Protein AF-A0A6A6GE10-F1 (afdb_monomer_lite)

Organism: NCBI:txid302913

Radius of gyration: 21.71 Å; chains: 1; bounding box: 49×54×58 Å

Foldseek 3Di:
DPDPPDPQLPDFFPFQFAQAAPAPRDNCFPDADPQQRFHTHNDVVSVVVCCVVCVPLSVQLNVLVVQLVVLVVCQQPDDCVQHPPPCVNPQFLPLVVRPSSVSNLVSLVSNLVSLVSDPGPSSLVSNLVSLVSSCRRHVPPPVVSLLQNLLSCLSNLVLQLSQLSLCCCLPVVPPPPDDSPDPPPDGSPGGRPDLLDDPVSQQDLPHDLSSLVSNLLSLLLLLNLLCLVQPLPVVVVVDPPVVSVVSSVSQNRHPVQVVDPCSNVCSVVSNVSSVVNNVSSVVSSCSQAVCLLVCLLVPDPVPDDQDPDDDGRDPNSSNNSCVSRVVSSSSRRSSNVVSVVVVVVVD

Secondary structure (DSSP, 8-state):
---TTSGGG-PPPPPP----BTTT--S---EE-TTTSS-EESSHHHHHHHHHHHHHHHHHHHHHHHHHHHHHHHHHTS-TTTS-TTHHHHSTBBTTTSSTHHHHHHHHHHHHHHHTTS-SHHHHHHHHHHHHHHHHHBTT-TT-GGGGHHHHHHHTT-HHHHHHHHHHHHHTTT-TT--TT-SSS--S---S--TTS--GGG--TT--HHHHHHHHHHHHHHHHHHHHHH--HHHHTTS-HHHHHHHHHHH---HHHHT-TTHHHHHHHHHHHHHHHHHHHHHHHHHH-TTHHHHHHT--GGG----S---TTSHHHHHHHHHHHHHHHHTSTTHHHHHHHHHHTT-

pLDDT: mean 88.97, std 13.09, range [35.66, 98.75]

Sequence (347 aa):
MPGIRDYKFFQFPEAPFKPECGICNSGDNALKCARCKVQYYCSQDHQKQHFAAHKKACAKVGKSITKVNVEERKLRASPPDVVPPDLFEEDVGHFWGIHETRTYMRSRFEHFDALREIKTYESLKAQLDVTLDMLRLSRGDNMGIRDHVPGLMLQLHQDQEAYDFIKWWRTTAEKRNYDWGDLEAPYLDIHGADVFEPVDFMDTRFGSLPFTTAMVLLKIKLQLDIHAMTNPEPLRRLLPSEVADQIVQSNVRSSIITTRPNLQSEAAQLIGTLDRHLDVLFSAAKTQNDQIWTLLVDWDPAKHKLPMAYMMGSMEEAKLVLFASFDAWKTVPGAIEVVRAWLRSGK

InterPro domains:
  IPR002893 Zinc finger, MYND-type [PF01753] (21-58)
  IPR002893 Zinc finger, MYND-type [PS01360] (21-58)
  IPR002893 Zinc finger, MYND-type [PS50865] (21-58)

Structure (mmCIF, N/CA/C/O backbone):
data_AF-A0A6A6GE10-F1
#
_entry.id   AF-A0A6A6GE10-F1
#
loop_
_atom_site.group_PDB
_atom_site.id
_atom_site.type_symbol
_atom_site.label_atom_id
_atom_site.label_alt_id
_atom_site.label_comp_id
_atom_site.label_asym_id
_atom_site.label_entity_id
_atom_site.label_seq_id
_atom_site.pdbx_PDB_ins_code
_atom_site.Cartn_x
_atom_site.Cartn_y
_atom_site.Cartn_z
_atom_site.occupancy
_atom_site.B_iso_or_equiv
_atom_site.auth_seq_id
_atom_site.auth_comp_id
_atom_site.auth_asym_id
_atom_site.auth_atom_id
_atom_site.pdbx_PDB_model_num
ATOM 1 N N . MET A 1 1 ? -11.257 0.388 24.366 1.00 38.94 1 MET A N 1
ATOM 2 C CA . MET A 1 1 ? -10.177 1.358 24.722 1.00 38.94 1 MET A CA 1
ATOM 3 C C . MET A 1 1 ? -10.748 2.597 25.421 1.00 38.94 1 MET A C 1
ATOM 5 O O . MET A 1 1 ? -11.915 2.893 25.174 1.00 38.94 1 MET A O 1
ATOM 9 N N . PRO A 1 2 ? -10.018 3.343 26.284 1.00 35.78 2 PRO A N 1
ATOM 10 C CA . PRO A 1 2 ? -10.556 4.588 26.827 1.00 35.78 2 PRO A CA 1
ATOM 11 C C . PRO A 1 2 ? -10.680 5.642 25.712 1.00 35.78 2 PRO A C 1
ATOM 13 O O . PRO A 1 2 ? -9.691 6.209 25.263 1.00 35.78 2 PRO A O 1
ATOM 16 N N . GLY A 1 3 ? -11.920 5.900 25.288 1.00 43.72 3 GLY A N 1
ATOM 17 C CA . GLY A 1 3 ? -12.349 7.207 24.790 1.00 43.72 3 GLY A CA 1
ATOM 18 C C . GLY A 1 3 ? -12.051 7.577 23.335 1.00 43.72 3 GLY A C 1
ATOM 19 O O . GLY A 1 3 ? -11.648 8.709 23.103 1.00 43.72 3 GLY A O 1
ATOM 20 N N . ILE A 1 4 ? -12.397 6.745 22.343 1.00 47.88 4 ILE A N 1
ATOM 21 C CA . ILE A 1 4 ? -12.646 7.217 20.952 1.00 47.88 4 ILE A CA 1
ATOM 22 C C . ILE A 1 4 ? -14.007 7.950 20.894 1.00 47.88 4 ILE A C 1
ATOM 24 O O . ILE A 1 4 ? -14.891 7.661 20.098 1.00 47.88 4 ILE A O 1
ATOM 28 N N . ARG A 1 5 ? -14.251 8.841 21.857 1.00 43.47 5 ARG A N 1
ATOM 29 C CA . ARG A 1 5 ? -15.476 9.651 21.974 1.00 43.47 5 ARG A CA 1
ATOM 30 C C . ARG A 1 5 ? -15.171 11.147 21.929 1.00 43.47 5 ARG A C 1
ATOM 32 O O . ARG A 1 5 ? -16.090 11.954 22.022 1.00 43.47 5 ARG A O 1
ATOM 39 N N . ASP A 1 6 ? -13.893 11.501 21.815 1.00 43.97 6 ASP A N 1
ATOM 40 C CA . ASP A 1 6 ? -13.421 12.878 21.872 1.00 43.97 6 ASP A CA 1
ATOM 41 C C . ASP A 1 6 ? -13.380 13.516 20.474 1.00 43.97 6 ASP A C 1
ATOM 43 O O . ASP A 1 6 ? -12.976 12.912 19.486 1.00 43.97 6 ASP A O 1
ATOM 47 N N . TYR A 1 7 ? -13.768 14.781 20.371 1.00 38.41 7 TYR A N 1
ATOM 48 C CA . TYR A 1 7 ? -13.860 15.509 19.096 1.00 38.41 7 TYR A CA 1
ATOM 49 C C . TYR A 1 7 ? -12.508 15.645 18.358 1.00 38.41 7 TYR A C 1
ATOM 51 O O . TYR A 1 7 ? -12.472 15.908 17.160 1.00 38.41 7 TYR A O 1
ATOM 59 N N . LYS A 1 8 ? -11.385 15.431 19.058 1.00 41.88 8 LYS A N 1
ATOM 60 C CA . LYS A 1 8 ? -10.015 15.510 18.518 1.00 41.88 8 LYS A CA 1
ATOM 61 C C . LYS A 1 8 ? -9.680 14.408 17.502 1.00 41.88 8 LYS A C 1
ATOM 63 O O . LYS A 1 8 ? -8.699 14.550 16.781 1.00 41.88 8 LYS A O 1
ATOM 68 N N . PHE A 1 9 ? -10.485 13.345 17.433 1.00 44.59 9 PHE A N 1
ATOM 69 C CA . PHE A 1 9 ? -10.341 12.271 16.441 1.00 44.59 9 PHE A CA 1
ATOM 70 C C . PHE A 1 9 ? -10.983 12.617 15.084 1.00 44.59 9 PHE A C 1
ATOM 72 O O . PHE A 1 9 ? -10.672 11.976 14.086 1.00 44.59 9 PHE A O 1
ATOM 79 N N . PHE A 1 10 ? -11.825 13.656 15.021 1.00 42.38 10 PHE A N 1
ATOM 80 C CA . PHE A 1 10 ? -12.480 14.122 13.796 1.00 42.38 10 PHE A CA 1
ATOM 81 C C . PHE A 1 10 ? -11.649 15.233 13.139 1.00 42.38 10 PHE A C 1
ATOM 83 O O . PHE A 1 10 ? -12.033 16.400 13.119 1.00 42.38 10 PHE A O 1
ATOM 90 N N . GLN A 1 11 ? -10.463 14.884 12.638 1.00 44.22 11 GLN A N 1
ATOM 91 C CA . GLN A 1 11 ? -9.721 15.770 11.738 1.00 44.22 11 GLN A CA 1
ATOM 92 C C . GLN A 1 11 ? -10.337 15.711 10.333 1.00 44.22 11 GLN A C 1
ATOM 94 O O . GLN A 1 11 ? -10.802 14.657 9.898 1.00 44.22 11 GLN A O 1
ATOM 99 N N . PHE A 1 12 ? -10.351 16.844 9.625 1.00 35.66 12 PHE A N 1
ATOM 100 C CA . PHE A 1 12 ? -10.843 16.896 8.249 1.00 35.66 12 PHE A CA 1
ATOM 101 C C . PHE A 1 12 ? -9.979 15.998 7.350 1.00 35.66 12 PHE A C 1
ATOM 103 O O . PHE A 1 12 ? -8.751 16.096 7.399 1.00 35.66 12 PHE A O 1
ATOM 110 N N . PRO A 1 13 ? -10.586 15.114 6.546 1.00 42.97 13 PRO A N 1
ATOM 111 C CA . PRO A 1 13 ? -9.852 14.226 5.665 1.00 42.97 13 PRO A CA 1
ATOM 112 C C . PRO A 1 13 ? -9.110 14.994 4.572 1.00 42.97 13 PRO A C 1
ATOM 114 O O . PRO A 1 13 ? -9.679 15.871 3.925 1.00 42.97 13 PRO A O 1
ATOM 117 N N . GLU A 1 14 ? -7.883 14.568 4.266 1.00 48.00 14 GLU A N 1
ATOM 118 C CA . GLU A 1 14 ? -7.419 14.630 2.879 1.00 48.00 14 GLU A CA 1
ATOM 119 C C . GLU A 1 14 ? -8.384 13.747 2.071 1.00 48.00 14 GLU A C 1
ATOM 121 O O . GLU A 1 14 ? -8.530 12.559 2.383 1.00 48.00 14 GLU A O 1
ATOM 126 N N . ALA A 1 15 ? -9.131 14.352 1.140 1.00 44.75 15 ALA A N 1
ATOM 127 C CA . ALA A 1 15 ? -10.147 13.697 0.311 1.00 44.75 15 ALA A CA 1
ATOM 128 C C . ALA A 1 15 ? -9.625 12.374 -0.289 1.00 44.75 15 ALA A C 1
ATOM 130 O O . ALA A 1 15 ? -8.410 12.233 -0.458 1.00 44.75 15 ALA A O 1
ATOM 131 N N . PRO A 1 16 ? -10.502 11.398 -0.620 1.00 50.75 16 PRO A N 1
ATOM 132 C CA . PRO A 1 16 ? -10.070 10.215 -1.359 1.00 50.75 16 PRO A CA 1
ATOM 133 C C . PRO A 1 16 ? -9.246 10.670 -2.556 1.00 50.75 16 PRO A C 1
ATOM 135 O O . PRO A 1 16 ? -9.672 11.582 -3.272 1.00 50.75 16 PRO A O 1
ATOM 138 N N . PHE A 1 17 ? -8.068 10.065 -2.742 1.00 62.69 17 PHE A N 1
ATOM 139 C CA . PHE A 1 17 ? -7.236 10.354 -3.899 1.00 62.69 17 PHE A CA 1
ATOM 140 C C . PHE A 1 17 ? -8.120 10.150 -5.130 1.00 62.69 17 PHE A C 1
ATOM 142 O O . PHE A 1 17 ? -8.537 9.041 -5.445 1.00 62.69 17 PHE A O 1
ATOM 149 N N . LYS A 1 18 ? -8.474 11.244 -5.785 1.00 70.81 18 LYS A N 1
ATOM 150 C CA . LYS A 1 18 ? -9.126 11.260 -7.086 1.00 70.81 18 LYS A CA 1
ATOM 151 C C . LYS A 1 18 ? -8.118 11.840 -8.073 1.00 70.81 18 LYS A C 1
ATOM 153 O O . LYS A 1 18 ? -7.111 12.419 -7.650 1.00 70.81 18 LYS A O 1
ATOM 158 N N . PRO A 1 19 ? -8.329 11.669 -9.384 1.00 82.06 19 PRO A N 1
ATOM 159 C CA . PRO A 1 19 ? -7.574 12.441 -10.353 1.00 82.06 19 PRO A CA 1
ATOM 160 C C . PRO A 1 19 ? -7.679 13.923 -9.985 1.00 82.06 19 PRO A C 1
ATOM 162 O O . PRO A 1 19 ? -8.787 14.446 -9.851 1.00 82.06 19 PRO A O 1
ATOM 165 N N . GLU A 1 20 ? -6.545 14.601 -9.812 1.00 86.31 20 GLU A N 1
ATOM 166 C CA . GLU A 1 20 ? -6.498 16.012 -9.418 1.00 86.31 20 GLU A CA 1
ATOM 167 C C . GLU A 1 20 ? -5.403 16.776 -10.161 1.00 86.31 20 GLU A C 1
ATOM 169 O O . GLU A 1 20 ? -4.325 16.256 -10.488 1.00 86.31 20 GLU A O 1
ATOM 174 N N . CYS A 1 21 ? -5.682 18.053 -10.411 1.00 89.31 21 CYS A N 1
ATOM 175 C CA . CYS A 1 21 ? -4.722 18.957 -11.007 1.00 89.31 21 CYS A CA 1
ATOM 176 C C . CYS A 1 21 ? -3.590 19.258 -10.022 1.00 89.31 21 CYS A C 1
ATOM 178 O O . CYS A 1 21 ? -3.843 19.772 -8.940 1.00 89.31 21 CYS A O 1
ATOM 180 N N . GLY A 1 22 ? -2.334 19.085 -10.442 1.00 86.56 22 GLY A N 1
ATOM 181 C CA . GLY A 1 22 ? -1.151 19.332 -9.596 1.00 86.56 22 GLY A CA 1
ATOM 182 C C . GLY A 1 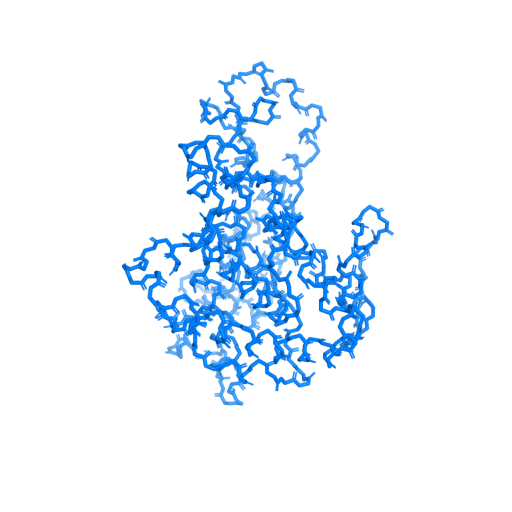22 ? -0.878 20.796 -9.209 1.00 86.56 22 GLY A C 1
ATOM 183 O O . GLY A 1 22 ? 0.234 21.103 -8.797 1.00 86.56 22 GLY A O 1
ATOM 184 N N . ILE A 1 23 ? -1.843 21.702 -9.399 1.00 91.00 23 ILE A N 1
ATOM 185 C CA . ILE A 1 23 ? -1.780 23.113 -8.983 1.00 91.00 23 ILE A CA 1
ATOM 186 C C . ILE A 1 23 ? -3.015 23.498 -8.174 1.00 91.00 23 ILE A C 1
ATOM 188 O O . ILE A 1 23 ? -2.880 23.999 -7.065 1.00 91.00 23 ILE A O 1
ATOM 192 N N . CYS A 1 24 ? -4.211 23.308 -8.738 1.00 89.38 24 CYS A N 1
ATOM 193 C CA . CYS A 1 24 ? -5.454 23.778 -8.122 1.00 89.38 24 CYS A CA 1
ATOM 194 C C . CYS A 1 24 ? -6.271 22.670 -7.447 1.00 89.38 24 CYS A C 1
ATOM 196 O O . CYS A 1 24 ? -7.332 22.967 -6.908 1.00 89.38 24 CYS A O 1
ATOM 198 N N . ASN A 1 25 ? -5.821 21.412 -7.515 1.00 84.62 25 ASN A N 1
ATOM 199 C CA . ASN A 1 25 ? -6.502 20.227 -6.980 1.00 84.62 25 ASN A CA 1
ATOM 200 C C . ASN A 1 25 ? -7.938 20.014 -7.510 1.00 84.62 25 ASN A C 1
ATOM 202 O O . ASN A 1 25 ? -8.709 19.239 -6.950 1.00 84.62 25 ASN A O 1
ATOM 206 N N . SER A 1 26 ? -8.317 20.682 -8.608 1.00 84.00 26 SER A N 1
ATOM 207 C CA . SER A 1 26 ? -9.601 20.427 -9.270 1.00 84.00 26 SER A CA 1
ATOM 208 C C . SER A 1 26 ? -9.615 19.035 -9.909 1.00 84.00 26 SER A C 1
ATOM 210 O O . SER A 1 26 ? -8.591 18.556 -10.405 1.00 84.00 26 SER A O 1
ATOM 212 N N . GLY A 1 27 ? -10.797 18.412 -9.918 1.00 78.69 27 GLY A N 1
ATOM 213 C CA . GLY A 1 27 ? -11.080 17.163 -10.626 1.00 78.69 27 GLY A CA 1
ATOM 214 C C . GLY A 1 27 ? -11.293 17.334 -12.137 1.00 78.69 27 GLY A C 1
ATOM 215 O O . GLY A 1 27 ? -11.346 16.333 -12.854 1.00 78.69 27 GLY A O 1
ATOM 216 N N . ASP A 1 28 ? -11.374 18.575 -12.634 1.00 75.06 28 ASP A N 1
ATOM 217 C CA . ASP A 1 28 ? -11.595 18.911 -14.049 1.00 75.06 28 ASP A CA 1
ATOM 218 C C . ASP A 1 28 ? -10.302 18.743 -14.860 1.00 75.06 28 ASP A C 1
ATOM 220 O O . ASP A 1 28 ? -9.646 19.689 -15.302 1.00 75.06 28 ASP A O 1
ATOM 224 N N . ASN A 1 29 ? -9.876 17.493 -14.986 1.00 71.75 29 ASN A N 1
ATOM 225 C CA . ASN A 1 29 ? -8.553 17.106 -15.445 1.00 71.75 29 ASN A CA 1
ATOM 226 C C . ASN A 1 29 ? -8.514 16.812 -16.947 1.00 71.75 29 ASN A C 1
ATOM 228 O O . ASN A 1 29 ? -8.483 15.657 -17.368 1.00 71.75 29 ASN A O 1
ATOM 232 N N . ALA A 1 30 ? -8.469 17.859 -17.769 1.00 76.00 30 ALA A N 1
ATOM 233 C CA . ALA A 1 30 ? -8.429 17.713 -19.226 1.00 76.00 30 ALA A CA 1
ATOM 234 C C . ALA A 1 30 ? -7.096 17.153 -19.763 1.00 76.00 30 ALA A C 1
ATOM 236 O O . ALA A 1 30 ? -7.055 16.600 -20.863 1.00 76.00 30 ALA A O 1
ATOM 237 N N . LEU A 1 31 ? -5.990 17.302 -19.023 1.00 89.44 31 LEU A N 1
ATOM 238 C CA . LEU A 1 31 ? -4.650 16.955 -19.494 1.00 89.44 31 LEU A CA 1
ATOM 239 C C . LEU A 1 31 ? -3.928 16.020 -18.533 1.00 89.44 31 LEU A C 1
ATOM 241 O O . LEU A 1 31 ? -3.874 16.246 -17.328 1.00 89.44 31 LEU A O 1
ATOM 245 N N . LYS A 1 32 ? -3.268 15.012 -19.099 1.00 92.75 32 LYS A N 1
ATOM 246 C CA . LYS A 1 32 ? -2.403 14.073 -18.385 1.00 92.75 32 LYS A CA 1
ATOM 247 C C . LYS A 1 32 ? -0.960 14.287 -18.818 1.00 92.75 32 LYS A C 1
ATOM 249 O O . LYS A 1 32 ? -0.675 14.350 -20.014 1.00 92.75 32 LYS A O 1
ATOM 254 N N . CYS A 1 33 ? -0.034 14.361 -17.864 1.00 94.56 33 CYS A N 1
ATOM 255 C CA . CYS A 1 33 ? 1.390 14.505 -18.155 1.00 94.56 33 CYS A CA 1
ATOM 256 C C . CYS A 1 33 ? 1.846 13.418 -19.137 1.00 94.56 33 CYS A C 1
ATOM 258 O O . CYS A 1 33 ? 1.844 12.231 -18.808 1.00 94.56 33 CYS A O 1
ATOM 260 N N . ALA A 1 34 ? 2.262 13.823 -20.340 1.00 93.88 34 ALA A N 1
ATOM 261 C CA . ALA A 1 34 ? 2.537 12.887 -21.424 1.00 93.88 34 ALA A CA 1
ATOM 262 C C . ALA A 1 34 ? 3.707 11.934 -21.132 1.00 93.88 34 ALA A C 1
ATOM 264 O O . ALA A 1 34 ? 3.726 10.840 -21.690 1.00 93.88 34 ALA A O 1
ATOM 265 N N . ARG A 1 35 ? 4.645 12.339 -20.265 1.00 94.62 35 ARG A N 1
ATOM 266 C CA . ARG A 1 35 ? 5.842 11.566 -19.919 1.00 94.62 35 ARG A CA 1
ATOM 267 C C . ARG A 1 35 ? 5.590 10.540 -18.820 1.00 94.62 35 ARG A C 1
ATOM 269 O O . ARG A 1 35 ? 5.845 9.365 -19.037 1.00 94.62 35 ARG A O 1
ATOM 276 N N . CYS A 1 36 ? 5.146 10.978 -17.641 1.00 95.44 36 CYS A N 1
ATOM 277 C CA . CYS A 1 36 ? 5.004 10.076 -16.495 1.00 95.44 36 CYS A CA 1
ATOM 278 C C . CYS A 1 36 ? 3.641 9.385 -16.435 1.00 95.44 36 CYS A C 1
ATOM 280 O O . CYS A 1 36 ? 3.529 8.374 -15.761 1.00 95.44 36 CYS A O 1
ATOM 282 N N . LYS A 1 37 ? 2.611 9.924 -17.105 1.00 94.38 37 LYS A N 1
ATOM 283 C CA . LYS A 1 37 ? 1.239 9.391 -17.093 1.00 94.38 37 LYS A CA 1
ATOM 284 C C . LYS A 1 37 ? 0.632 9.229 -15.684 1.00 94.38 37 LYS A C 1
ATOM 286 O O . LYS A 1 37 ? -0.317 8.473 -15.524 1.00 94.38 37 LYS A O 1
ATOM 291 N N . VAL A 1 38 ? 1.118 9.961 -14.684 1.00 93.75 38 VAL A N 1
ATOM 292 C CA . VAL A 1 38 ? 0.614 9.868 -13.299 1.00 93.75 38 VAL A CA 1
ATOM 293 C C . VAL A 1 38 ? 0.349 11.234 -12.664 1.00 93.75 38 VAL A C 1
ATOM 295 O O . VAL A 1 38 ? 0.320 11.366 -11.453 1.00 93.75 38 VAL A O 1
ATOM 298 N N . GLN A 1 39 ? 0.191 12.28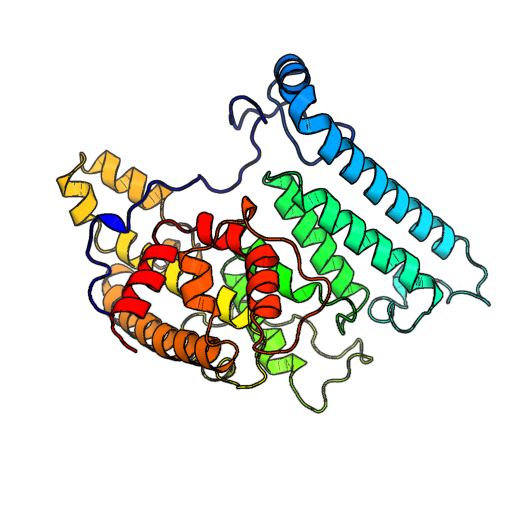5 -13.465 1.00 92.75 39 GLN A N 1
ATOM 299 C CA . GLN A 1 39 ? -0.186 13.610 -12.973 1.00 92.75 39 GLN A CA 1
ATOM 300 C C . GLN A 1 39 ? -1.141 14.260 -13.959 1.00 92.75 39 GLN A C 1
ATOM 302 O O . GLN A 1 39 ? -0.841 14.300 -15.159 1.00 92.75 39 GLN A O 1
ATOM 307 N N . TYR A 1 40 ? -2.239 14.801 -13.443 1.00 93.00 40 TYR A N 1
ATOM 308 C CA . TYR A 1 40 ? -3.197 15.565 -14.226 1.00 93.00 40 TYR A CA 1
ATOM 309 C C . TYR A 1 40 ? -3.059 17.069 -14.036 1.00 93.00 40 TYR A C 1
ATOM 311 O O . TYR A 1 40 ? -2.460 17.552 -13.067 1.00 93.00 40 TYR A O 1
ATOM 319 N N . TYR A 1 41 ? -3.618 17.789 -15.006 1.00 93.06 41 TYR A N 1
ATOM 320 C CA . TYR A 1 41 ? -3.740 19.233 -15.051 1.00 93.06 41 TYR A CA 1
ATOM 321 C C . TYR A 1 41 ? -5.047 19.635 -15.736 1.00 93.06 41 TYR A C 1
ATOM 323 O O . TYR A 1 41 ? -5.462 19.011 -16.713 1.00 93.06 41 TYR A O 1
ATOM 331 N N . CYS A 1 42 ? -5.644 20.735 -15.282 1.00 92.69 42 CYS A N 1
ATOM 332 C CA . CYS A 1 42 ? -6.778 21.351 -15.972 1.00 92.69 42 CYS A CA 1
ATOM 333 C C . CYS A 1 42 ? -6.368 21.977 -17.313 1.00 92.69 42 CYS A C 1
ATOM 335 O O . CYS A 1 42 ? -7.145 21.984 -18.261 1.00 92.69 42 CYS A O 1
ATOM 337 N N . SER A 1 43 ? -5.144 22.511 -17.402 1.00 92.69 43 SER A N 1
ATOM 338 C CA . SER A 1 43 ? -4.655 23.255 -18.566 1.00 92.69 43 SER A CA 1
ATOM 339 C C . SER A 1 43 ? -3.138 23.143 -18.735 1.00 92.69 43 SER A C 1
ATOM 341 O O . SER A 1 43 ? -2.410 22.733 -17.824 1.00 92.69 43 SER A O 1
ATOM 343 N N . GLN A 1 44 ? -2.643 23.526 -19.918 1.00 94.50 44 GLN A N 1
ATOM 344 C CA . GLN A 1 44 ? -1.203 23.584 -20.183 1.00 94.50 44 GLN A CA 1
ATOM 345 C C . GLN A 1 44 ? -0.498 24.612 -19.288 1.00 94.50 44 GLN A C 1
ATOM 347 O O . GLN A 1 44 ? 0.676 24.436 -18.967 1.00 94.50 44 GLN A O 1
ATOM 352 N N . ASP A 1 45 ? -1.196 25.661 -18.853 1.00 95.19 45 ASP A N 1
ATOM 353 C CA . ASP A 1 45 ? -0.621 26.690 -17.987 1.00 95.19 45 ASP A CA 1
ATOM 354 C C . ASP A 1 45 ? -0.375 26.158 -16.574 1.00 95.19 45 ASP A C 1
ATOM 356 O O . ASP A 1 45 ? 0.728 26.318 -16.051 1.00 95.19 45 ASP A O 1
ATOM 360 N N . HIS A 1 46 ? -1.323 25.403 -16.003 1.00 94.69 46 HIS A N 1
ATOM 361 C CA . HIS A 1 46 ? -1.095 24.704 -14.731 1.00 94.69 46 HIS A CA 1
ATOM 362 C C . HIS A 1 46 ? 0.039 23.676 -14.849 1.00 94.69 46 HIS A C 1
ATOM 364 O O . HIS A 1 46 ? 0.857 23.539 -13.938 1.00 94.69 46 HIS A O 1
ATOM 370 N N . GLN A 1 47 ? 0.153 22.990 -15.991 1.00 94.44 47 GLN A N 1
ATOM 371 C CA . GLN A 1 47 ? 1.279 22.092 -16.238 1.00 94.44 47 GLN A CA 1
ATOM 372 C C . GLN A 1 47 ? 2.623 22.839 -16.253 1.00 94.44 47 GLN A C 1
ATOM 374 O O . GLN A 1 47 ? 3.586 22.370 -15.642 1.00 94.44 47 GLN A O 1
ATOM 379 N N . LYS A 1 48 ? 2.708 23.995 -16.926 1.00 95.50 48 LYS A N 1
ATOM 380 C CA . LYS A 1 48 ? 3.919 24.835 -16.953 1.00 95.50 48 LYS A CA 1
ATOM 381 C C . LYS A 1 48 ? 4.264 25.364 -15.562 1.00 95.50 48 LYS A C 1
ATOM 383 O O . LYS A 1 48 ? 5.431 25.323 -15.181 1.00 95.50 48 LYS A O 1
ATOM 388 N N . GLN A 1 49 ? 3.266 25.795 -14.791 1.00 95.81 49 GLN A N 1
ATOM 389 C CA . GLN A 1 49 ? 3.452 26.283 -13.426 1.00 95.81 49 GLN A CA 1
ATOM 390 C C . GLN A 1 49 ? 3.987 25.185 -12.494 1.00 95.81 49 GLN A C 1
ATOM 392 O O . GLN A 1 49 ? 4.934 25.420 -11.745 1.00 95.81 49 GLN A O 1
ATOM 397 N N . HIS A 1 50 ? 3.452 23.962 -12.584 1.00 93.94 50 HIS A N 1
ATOM 398 C CA . HIS A 1 50 ? 3.904 22.841 -11.750 1.00 93.94 50 HIS A CA 1
ATOM 399 C C . HIS A 1 50 ? 5.246 22.253 -12.204 1.00 93.94 50 HIS A C 1
ATOM 401 O O . HIS A 1 50 ? 5.909 21.540 -11.447 1.00 93.94 50 HIS A O 1
ATOM 407 N N . PHE A 1 51 ? 5.677 22.534 -13.438 1.00 94.12 51 PHE A N 1
ATOM 408 C CA . PHE A 1 51 ? 6.822 21.875 -14.061 1.00 94.12 51 PHE A CA 1
ATOM 409 C C . PHE A 1 51 ? 8.089 21.920 -13.201 1.00 94.12 51 PHE A C 1
ATOM 411 O O . PHE A 1 51 ? 8.782 20.911 -13.092 1.00 94.12 51 PHE A O 1
ATOM 418 N N . ALA A 1 52 ? 8.393 23.052 -12.559 1.00 95.44 52 ALA A N 1
ATOM 419 C CA . ALA A 1 52 ? 9.606 23.194 -11.755 1.00 95.44 52 ALA A CA 1
ATOM 420 C C . ALA A 1 52 ? 9.677 22.190 -10.588 1.00 95.44 52 ALA A C 1
ATOM 422 O O . ALA A 1 52 ? 10.746 21.615 -10.365 1.00 95.44 52 ALA A O 1
ATOM 423 N N . ALA A 1 53 ? 8.552 21.944 -9.906 1.00 91.62 53 ALA A N 1
ATOM 424 C CA . ALA A 1 53 ? 8.440 20.963 -8.825 1.00 91.62 53 ALA A CA 1
ATOM 425 C C . ALA A 1 53 ? 8.317 19.527 -9.369 1.00 91.62 53 ALA A C 1
ATOM 427 O O . ALA A 1 53 ? 8.960 18.604 -8.872 1.00 91.62 53 ALA A O 1
ATOM 428 N N . HIS A 1 54 ? 7.567 19.342 -10.457 1.00 93.94 54 HIS A N 1
ATOM 429 C CA . HIS A 1 54 ? 7.276 18.031 -11.036 1.00 93.94 54 HIS A CA 1
ATOM 430 C C . HIS A 1 54 ? 8.447 17.410 -11.821 1.00 93.94 54 HIS A C 1
ATOM 432 O O . HIS A 1 54 ? 8.589 16.186 -11.866 1.00 93.94 54 HIS A O 1
ATOM 438 N N . LYS A 1 55 ? 9.298 18.225 -12.466 1.00 96.56 55 LYS A N 1
ATOM 439 C CA . LYS A 1 55 ? 10.257 17.781 -13.501 1.00 96.56 55 LYS A CA 1
ATOM 440 C C . LYS A 1 55 ? 11.174 16.642 -13.064 1.00 96.56 55 LYS A C 1
ATOM 442 O O . LYS A 1 55 ? 11.451 15.756 -13.871 1.00 96.56 55 LYS A O 1
ATOM 447 N N . LYS A 1 56 ? 11.661 16.659 -11.817 1.00 97.38 56 LYS A N 1
ATOM 448 C CA . LYS A 1 56 ? 12.651 15.689 -11.323 1.00 97.38 56 LYS A CA 1
ATOM 449 C C . LYS A 1 56 ? 12.016 14.307 -11.168 1.00 97.38 56 LYS A C 1
ATOM 451 O O . LYS A 1 56 ? 12.484 13.361 -11.802 1.00 97.38 56 LYS A O 1
ATOM 456 N N . ALA A 1 57 ? 10.922 14.223 -10.413 1.00 95.56 57 ALA A N 1
ATOM 457 C CA . ALA A 1 57 ? 10.168 12.987 -10.217 1.00 95.56 57 ALA A CA 1
ATOM 458 C C . ALA A 1 57 ? 9.598 12.467 -11.550 1.00 95.56 57 ALA A C 1
ATOM 460 O O . ALA A 1 57 ? 9.772 11.302 -11.901 1.00 95.56 57 ALA A O 1
ATOM 461 N N . CYS A 1 58 ? 9.036 13.360 -12.377 1.00 97.75 58 CYS A N 1
ATOM 462 C CA . CYS A 1 58 ? 8.553 13.038 -13.723 1.00 97.75 58 CYS A CA 1
ATOM 463 C C . CYS A 1 58 ? 9.640 12.401 -14.600 1.00 97.75 58 CYS A C 1
ATOM 465 O O . CYS A 1 58 ? 9.402 11.411 -15.300 1.00 97.75 58 CYS A O 1
ATOM 467 N N . ALA A 1 59 ? 10.855 12.955 -14.555 1.00 98.19 59 ALA A N 1
ATOM 468 C CA . ALA A 1 59 ? 11.976 12.421 -15.303 1.00 98.19 59 ALA A CA 1
ATOM 469 C C . ALA A 1 59 ? 12.407 11.041 -14.808 1.00 98.19 59 ALA A C 1
ATOM 471 O O . ALA A 1 59 ? 12.730 10.195 -15.644 1.00 98.19 59 ALA A O 1
ATOM 472 N N . LYS A 1 60 ? 12.386 10.812 -13.489 1.00 98.25 60 LYS A N 1
ATOM 473 C CA . LYS A 1 60 ? 12.695 9.513 -12.884 1.00 98.25 60 LYS A CA 1
ATOM 474 C C . LYS A 1 60 ? 11.691 8.447 -13.326 1.00 98.25 60 LYS A C 1
ATOM 476 O O . LYS A 1 60 ? 12.124 7.437 -13.869 1.00 98.25 60 LYS A O 1
ATOM 481 N N . VAL A 1 61 ? 10.386 8.721 -13.222 1.00 98.19 61 VAL A N 1
ATOM 482 C CA . VAL A 1 61 ? 9.313 7.809 -13.670 1.00 98.19 61 VAL A CA 1
ATOM 483 C C . VAL A 1 61 ? 9.440 7.484 -15.159 1.00 98.19 61 VAL A C 1
ATOM 485 O O . VAL A 1 61 ? 9.420 6.320 -15.547 1.00 98.19 61 VAL A O 1
ATOM 488 N N . GLY A 1 62 ? 9.637 8.499 -16.008 1.00 97.94 62 GLY A N 1
ATOM 489 C CA . GLY A 1 62 ? 9.788 8.278 -17.450 1.00 97.94 62 GLY A CA 1
ATOM 490 C C . GLY A 1 62 ? 11.035 7.459 -17.816 1.00 97.94 62 GLY A C 1
ATOM 491 O O . GLY A 1 62 ? 11.006 6.668 -18.757 1.00 97.94 62 GLY A O 1
ATOM 492 N N . LYS A 1 63 ? 12.140 7.628 -17.079 1.00 98.31 63 LYS A N 1
ATOM 493 C CA . LYS A 1 63 ? 13.361 6.833 -17.282 1.00 98.31 63 LYS A CA 1
ATOM 494 C C . LYS A 1 63 ? 13.182 5.391 -16.809 1.00 98.31 63 LYS A C 1
ATOM 496 O O . LYS A 1 63 ? 13.587 4.485 -17.530 1.00 98.31 63 LYS A O 1
ATOM 501 N N . SER A 1 64 ? 12.575 5.178 -15.642 1.00 98.50 64 SER A N 1
ATOM 502 C CA . SER A 1 64 ? 12.401 3.833 -15.090 1.00 98.50 64 SER A CA 1
ATOM 503 C C . SER A 1 64 ? 11.463 2.980 -15.944 1.00 98.50 64 SER A C 1
ATOM 505 O O . SER A 1 64 ? 11.832 1.857 -16.267 1.00 98.50 64 SER A O 1
ATOM 507 N N . ILE A 1 65 ? 10.342 3.520 -16.444 1.00 98.06 65 ILE A N 1
ATOM 508 C CA . ILE A 1 65 ? 9.470 2.754 -17.357 1.00 98.06 65 ILE A CA 1
ATOM 509 C C . ILE A 1 65 ? 10.156 2.440 -18.692 1.00 98.06 65 ILE A C 1
ATOM 511 O O . ILE A 1 65 ? 9.995 1.359 -19.247 1.00 98.06 65 ILE A O 1
ATOM 515 N N . THR A 1 66 ? 10.987 3.358 -19.198 1.00 98.31 66 THR A N 1
ATOM 516 C CA . THR A 1 66 ? 11.789 3.095 -20.402 1.00 98.31 66 THR A CA 1
ATOM 517 C C . THR A 1 66 ? 12.760 1.940 -20.162 1.00 98.31 66 THR A C 1
ATOM 519 O O . THR A 1 66 ? 12.910 1.090 -21.034 1.00 98.31 66 THR A O 1
ATOM 522 N N . LYS A 1 67 ? 13.388 1.881 -18.979 1.00 98.56 67 LYS A N 1
ATOM 523 C CA . LYS A 1 67 ? 14.276 0.779 -18.590 1.00 98.56 67 LYS A CA 1
ATOM 524 C C . LYS A 1 67 ? 13.523 -0.551 -18.530 1.00 98.56 67 LYS A C 1
ATOM 526 O O . LYS A 1 67 ? 13.994 -1.503 -19.136 1.00 98.56 67 LYS A O 1
ATOM 531 N N . VAL A 1 68 ? 12.345 -0.590 -17.899 1.00 98.50 68 VAL A N 1
ATOM 532 C CA . VAL A 1 68 ? 11.475 -1.784 -17.876 1.00 98.50 68 VAL A CA 1
ATOM 533 C C . VAL A 1 68 ? 11.206 -2.287 -19.294 1.00 98.50 68 VAL A C 1
ATOM 535 O O . VAL A 1 68 ? 11.473 -3.446 -19.594 1.00 98.50 68 VAL A O 1
ATOM 538 N N . ASN A 1 69 ? 10.784 -1.395 -20.194 1.00 98.31 69 ASN A N 1
ATOM 539 C CA . ASN A 1 69 ? 10.486 -1.749 -21.584 1.00 98.31 69 ASN A CA 1
ATOM 540 C C . ASN A 1 69 ? 11.720 -2.242 -22.358 1.00 98.31 69 ASN A C 1
ATOM 542 O O . ASN A 1 69 ? 11.598 -3.070 -23.256 1.00 98.31 69 ASN A O 1
ATOM 546 N N . VAL A 1 70 ? 12.910 -1.712 -22.059 1.00 98.50 70 VAL A N 1
ATOM 547 C CA . VAL A 1 70 ? 14.164 -2.175 -22.671 1.00 98.50 70 VAL A CA 1
ATOM 548 C C . VAL A 1 70 ? 14.515 -3.578 -22.187 1.00 98.50 70 VAL A C 1
ATOM 550 O O . VAL A 1 70 ? 14.844 -4.421 -23.016 1.00 98.50 70 VAL A O 1
ATOM 553 N N . GLU A 1 71 ? 14.433 -3.839 -20.882 1.00 98.25 71 GLU A N 1
ATOM 554 C CA . GLU A 1 71 ? 14.718 -5.169 -20.332 1.00 98.25 71 GLU A CA 1
ATOM 555 C C . GLU A 1 71 ? 13.695 -6.211 -20.804 1.00 98.25 71 GLU A C 1
ATOM 557 O O . GLU A 1 71 ? 14.087 -7.314 -21.169 1.00 98.25 71 GLU A O 1
ATOM 562 N N . GLU A 1 72 ? 12.412 -5.852 -20.916 1.00 97.44 72 GLU A N 1
ATOM 563 C CA . GLU A 1 72 ? 11.398 -6.738 -21.501 1.00 97.44 72 GLU A CA 1
ATOM 564 C C . GLU A 1 72 ? 11.723 -7.097 -22.957 1.00 97.44 72 GLU A C 1
ATOM 566 O O . GLU A 1 72 ? 11.724 -8.270 -23.324 1.00 97.44 72 GLU A O 1
ATOM 571 N N . ARG A 1 73 ? 12.054 -6.105 -23.798 1.00 97.19 73 ARG A N 1
ATOM 572 C CA . ARG A 1 73 ? 12.423 -6.365 -25.201 1.00 97.19 73 ARG A CA 1
ATOM 573 C C . ARG A 1 73 ? 13.658 -7.246 -25.324 1.00 97.19 73 ARG A C 1
ATOM 575 O O . ARG A 1 73 ? 13.709 -8.054 -26.241 1.00 97.19 73 ARG A O 1
ATOM 582 N N . LYS A 1 74 ? 14.642 -7.082 -24.433 1.00 96.50 74 LYS A N 1
ATOM 583 C CA . LYS A 1 74 ? 15.820 -7.957 -24.397 1.00 96.50 74 LYS A CA 1
ATOM 584 C C . LYS A 1 74 ? 15.405 -9.396 -24.127 1.00 96.50 74 LYS A C 1
ATOM 586 O O . LYS A 1 74 ? 15.794 -10.255 -24.898 1.00 96.50 74 LYS A O 1
ATOM 591 N N . LEU A 1 75 ? 14.578 -9.632 -23.105 1.00 96.62 75 LEU A N 1
ATOM 592 C CA . LEU A 1 75 ? 14.078 -10.970 -22.782 1.00 96.62 75 LEU A CA 1
ATOM 593 C C . LEU A 1 75 ? 13.295 -11.591 -23.944 1.00 96.62 75 LEU A C 1
ATOM 595 O O . LEU A 1 75 ? 13.547 -12.735 -24.291 1.00 96.62 75 LEU A O 1
ATOM 599 N N . ARG A 1 76 ? 12.407 -10.828 -24.596 1.00 94.69 76 ARG A N 1
ATOM 600 C CA . ARG A 1 76 ? 11.628 -11.316 -25.752 1.00 94.69 76 ARG A CA 1
ATOM 601 C C . ARG A 1 76 ? 12.476 -11.594 -26.994 1.00 94.69 76 ARG A C 1
ATOM 603 O O . ARG A 1 76 ? 12.063 -12.363 -27.850 1.00 94.69 76 ARG A O 1
ATOM 610 N N . ALA A 1 77 ? 13.623 -10.932 -27.122 1.00 94.50 77 ALA A N 1
ATOM 611 C CA . ALA A 1 77 ? 14.563 -11.142 -28.218 1.00 94.50 77 ALA A CA 1
ATOM 612 C C . ALA A 1 77 ? 15.659 -12.167 -27.881 1.00 94.50 77 ALA A C 1
ATOM 614 O O . ALA A 1 77 ? 16.509 -12.436 -28.732 1.00 94.50 77 ALA A O 1
ATOM 615 N N . SER A 1 78 ? 15.681 -12.698 -26.653 1.00 94.19 78 SER A N 1
ATOM 616 C CA . SER A 1 78 ? 16.686 -13.666 -26.234 1.00 94.19 78 SER A CA 1
ATOM 617 C C . SER A 1 78 ? 16.512 -14.991 -26.978 1.00 94.19 78 SER A C 1
ATOM 619 O O . SER A 1 78 ? 15.384 -15.444 -27.175 1.00 94.19 78 SER A O 1
ATOM 621 N N . PRO A 1 79 ? 17.618 -15.642 -27.362 1.00 92.56 79 PRO A N 1
ATOM 622 C CA . PRO A 1 79 ? 17.580 -16.995 -27.899 1.00 92.56 79 PRO A CA 1
ATOM 623 C C . PRO A 1 79 ? 16.986 -18.024 -26.908 1.00 92.56 79 PRO A C 1
ATOM 625 O O . PRO A 1 79 ? 17.207 -17.879 -25.699 1.00 92.56 79 PRO A O 1
ATOM 628 N N . PRO A 1 80 ? 16.303 -19.087 -27.391 1.00 88.88 80 PRO A N 1
ATOM 629 C CA . PRO A 1 80 ? 15.697 -20.122 -26.540 1.00 88.88 80 PRO A CA 1
ATOM 630 C C . PRO A 1 80 ? 16.674 -20.905 -25.646 1.00 88.88 80 PRO A C 1
ATOM 632 O O . PRO A 1 80 ? 16.263 -21.528 -24.674 1.00 88.88 80 PRO A O 1
ATOM 635 N N . ASP A 1 81 ? 17.967 -20.919 -25.979 1.00 89.50 81 ASP A N 1
ATOM 636 C CA . ASP A 1 81 ? 19.029 -21.539 -25.175 1.00 89.50 81 ASP A CA 1
ATOM 637 C C . ASP A 1 81 ? 19.456 -20.685 -23.969 1.00 89.50 81 ASP A C 1
ATOM 639 O O . ASP A 1 81 ? 20.128 -21.187 -23.069 1.00 89.50 81 ASP A O 1
ATOM 643 N N . VAL A 1 82 ? 19.058 -19.410 -23.936 1.00 88.75 82 VAL A N 1
ATOM 644 C CA . VAL A 1 82 ? 19.377 -18.457 -22.861 1.00 88.75 82 VAL A CA 1
ATOM 645 C C . VAL A 1 82 ? 18.162 -18.183 -21.978 1.00 88.75 82 VAL A C 1
ATOM 647 O O . VAL A 1 82 ? 18.296 -18.047 -20.766 1.00 88.75 82 VAL A O 1
ATOM 650 N N . VAL A 1 83 ? 16.978 -18.076 -22.579 1.00 90.69 83 VAL A N 1
ATOM 651 C CA . VAL A 1 83 ? 15.706 -17.817 -21.894 1.00 90.69 83 VAL A CA 1
ATOM 652 C C . VAL A 1 83 ? 14.671 -18.801 -22.435 1.00 90.69 83 VAL A C 1
ATOM 654 O O . VAL A 1 83 ? 14.658 -19.014 -23.647 1.00 90.69 83 VAL A O 1
ATOM 657 N N . PRO A 1 84 ? 13.794 -19.376 -21.594 1.00 89.06 84 PRO A N 1
ATOM 658 C CA . PRO A 1 84 ? 12.692 -20.202 -22.075 1.00 89.06 84 PRO A CA 1
ATOM 659 C C . PRO A 1 84 ? 11.865 -19.519 -23.185 1.00 89.06 84 PRO A C 1
ATOM 661 O O . PRO A 1 84 ? 11.649 -18.300 -23.129 1.00 89.0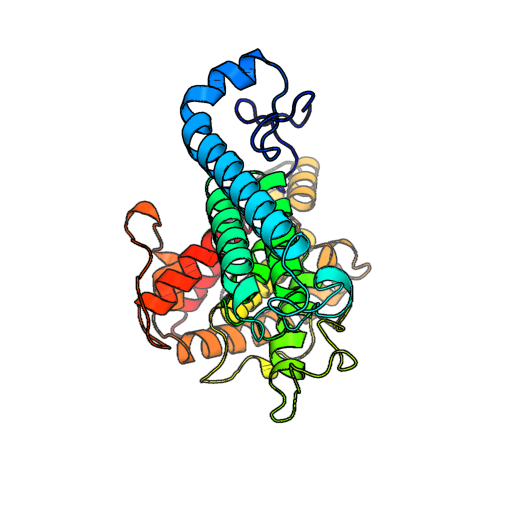6 84 PRO A O 1
ATOM 664 N N . PRO A 1 85 ? 11.410 -20.270 -24.207 1.00 87.81 85 PRO A N 1
ATOM 665 C CA . PRO A 1 85 ? 10.476 -19.741 -25.196 1.00 87.81 85 PRO A CA 1
ATOM 666 C C . PRO A 1 85 ? 9.161 -19.341 -24.515 1.00 87.81 85 PRO A C 1
ATOM 668 O O . PRO A 1 85 ? 8.773 -19.956 -23.529 1.00 87.81 85 PRO A O 1
ATOM 671 N N . ASP A 1 86 ? 8.486 -18.312 -25.036 1.00 88.06 86 ASP A N 1
ATOM 672 C CA . ASP A 1 86 ? 7.192 -17.839 -24.513 1.00 88.06 86 ASP A CA 1
ATOM 673 C C . ASP A 1 86 ? 7.215 -17.507 -23.001 1.00 88.06 86 ASP A C 1
ATOM 675 O O . ASP A 1 86 ? 6.237 -17.668 -22.275 1.00 88.06 86 ASP A O 1
ATOM 679 N N . LEU A 1 87 ? 8.358 -16.990 -22.524 1.00 93.06 87 LEU A N 1
ATOM 680 C CA . LEU A 1 87 ? 8.642 -16.635 -21.125 1.00 93.06 87 LEU A CA 1
ATOM 681 C C . LEU A 1 87 ? 7.505 -15.876 -20.409 1.00 93.06 87 LEU A C 1
ATOM 683 O O . LEU A 1 87 ? 7.293 -16.040 -19.208 1.00 93.06 87 LEU A O 1
ATOM 687 N N . PHE A 1 88 ? 6.822 -14.958 -21.100 1.00 93.69 88 PHE A N 1
ATOM 688 C CA . PHE A 1 88 ? 5.800 -14.103 -20.479 1.00 93.69 88 PHE A CA 1
ATOM 689 C C . PHE A 1 88 ? 4.422 -14.761 -20.427 1.00 93.69 88 PHE A C 1
ATOM 691 O O . PHE A 1 88 ? 3.501 -14.199 -19.828 1.00 93.69 88 PHE A O 1
ATOM 698 N N . GLU A 1 89 ? 4.299 -15.922 -21.049 1.00 91.69 89 GLU A N 1
ATOM 699 C CA . GLU A 1 89 ? 3.086 -16.687 -21.223 1.00 91.69 89 GLU A CA 1
ATOM 700 C C . GLU A 1 89 ? 3.163 -17.972 -20.378 1.00 91.69 89 GLU A C 1
ATOM 702 O O . GLU A 1 89 ? 2.251 -18.219 -19.592 1.00 91.69 89 GLU A O 1
ATOM 707 N N . GLU A 1 90 ? 4.285 -18.699 -20.432 1.00 90.06 90 GLU A N 1
ATOM 708 C CA . GLU A 1 90 ? 4.442 -20.027 -19.815 1.00 90.06 90 GLU A CA 1
ATOM 709 C C . GLU A 1 90 ? 5.213 -20.019 -18.476 1.00 90.06 90 GLU A C 1
ATOM 711 O O . GLU A 1 90 ? 4.946 -20.844 -17.606 1.00 90.06 90 GLU A O 1
ATOM 716 N N . ASP A 1 91 ? 6.127 -19.066 -18.244 1.00 92.81 91 ASP A N 1
ATOM 717 C CA . ASP A 1 91 ? 6.981 -19.031 -17.033 1.00 92.81 91 ASP A CA 1
ATOM 718 C C . ASP A 1 91 ? 6.544 -17.992 -15.984 1.00 92.81 91 ASP A C 1
ATOM 720 O O . ASP A 1 91 ? 7.263 -17.676 -15.022 1.00 92.81 91 ASP A O 1
ATOM 724 N N . VAL A 1 92 ? 5.351 -17.419 -16.148 1.00 94.88 92 VAL A N 1
ATOM 725 C CA . VAL A 1 92 ? 4.771 -16.485 -15.177 1.00 94.88 92 VAL A CA 1
ATOM 726 C C . VAL A 1 92 ? 4.629 -17.168 -13.817 1.00 94.88 92 VAL A C 1
ATOM 728 O O . VAL A 1 92 ? 3.958 -18.181 -13.671 1.00 94.88 92 VAL A O 1
ATOM 731 N N . GLY A 1 93 ? 5.225 -16.562 -12.792 1.00 94.81 93 GLY A N 1
ATOM 732 C CA . GLY A 1 93 ? 5.289 -17.108 -11.437 1.00 94.81 93 GLY A CA 1
ATOM 733 C C . GLY A 1 93 ? 6.679 -17.630 -11.075 1.00 94.81 93 GLY A C 1
ATOM 734 O O . GLY A 1 93 ? 7.012 -17.669 -9.888 1.00 94.81 93 GLY A O 1
ATOM 735 N N . HIS A 1 94 ? 7.525 -17.918 -12.072 1.00 95.06 94 HIS A N 1
ATOM 736 C CA . HIS A 1 94 ? 8.877 -18.462 -11.903 1.00 95.06 94 HIS A CA 1
ATOM 737 C C . HIS A 1 94 ? 10.000 -17.475 -12.246 1.00 95.06 94 HIS A C 1
ATOM 739 O O . HIS A 1 94 ? 11.177 -17.847 -12.231 1.00 95.06 94 HIS A O 1
ATOM 745 N N . PHE A 1 95 ? 9.688 -16.191 -12.471 1.00 96.25 95 PHE A N 1
ATOM 746 C CA . PHE A 1 95 ? 10.672 -15.201 -12.933 1.00 96.25 95 PHE A CA 1
ATOM 747 C C . PHE A 1 95 ? 11.878 -15.039 -12.003 1.00 96.25 95 PHE A C 1
ATOM 749 O O . PHE A 1 95 ? 12.908 -14.546 -12.444 1.00 96.25 95 PHE A O 1
ATOM 756 N N . TRP A 1 96 ? 11.808 -15.391 -10.719 1.00 94.12 96 TRP A N 1
ATOM 757 C CA . TRP A 1 96 ? 12.996 -15.308 -9.861 1.00 94.12 96 TRP A CA 1
ATOM 758 C C . TRP A 1 96 ? 13.972 -16.484 -10.035 1.00 94.12 96 TRP A C 1
ATOM 760 O O . TRP A 1 96 ? 15.186 -16.330 -9.823 1.00 94.12 96 TRP A O 1
ATOM 770 N N . GLY A 1 97 ? 13.446 -17.654 -10.409 1.00 93.12 97 GLY A N 1
ATOM 771 C CA . GLY A 1 97 ? 14.225 -18.864 -10.678 1.00 93.12 97 GLY A CA 1
ATOM 772 C C . GLY A 1 97 ? 15.059 -18.745 -11.952 1.00 93.12 97 GLY A C 1
ATOM 773 O O . GLY A 1 97 ? 16.182 -19.239 -11.992 1.00 93.12 97 GLY A O 1
ATOM 774 N N . ILE A 1 98 ? 14.552 -18.007 -12.939 1.00 94.62 98 ILE A N 1
ATOM 775 C CA . ILE A 1 98 ? 15.258 -17.678 -14.178 1.00 94.62 98 ILE A CA 1
ATOM 776 C C . ILE A 1 98 ? 16.224 -16.518 -13.887 1.00 94.62 98 ILE A C 1
ATOM 778 O O . ILE A 1 98 ? 15.863 -15.508 -13.280 1.00 94.62 98 ILE A O 1
ATOM 782 N N . HIS A 1 99 ? 17.503 -16.666 -14.225 1.00 95.06 99 HIS A N 1
ATOM 783 C CA . HIS A 1 99 ? 18.522 -15.699 -13.810 1.00 95.06 99 HIS A CA 1
ATOM 784 C C . HIS A 1 99 ? 18.426 -14.392 -14.620 1.00 95.06 99 HIS A C 1
ATOM 786 O O . HIS A 1 99 ? 18.576 -13.289 -14.084 1.00 95.06 99 HIS A O 1
ATOM 792 N N . GLU A 1 100 ? 18.111 -14.516 -15.903 1.00 95.88 100 GLU A N 1
ATOM 793 C CA . GLU A 1 100 ? 18.058 -13.469 -16.920 1.00 95.88 100 GLU A CA 1
ATOM 794 C C . GLU A 1 100 ? 16.948 -12.448 -16.620 1.00 95.88 100 GLU A C 1
ATOM 796 O O . GLU A 1 100 ? 17.132 -11.234 -16.750 1.00 95.88 100 GLU A O 1
ATOM 801 N N . THR A 1 101 ? 15.812 -12.923 -16.114 1.00 97.31 101 THR A N 1
ATOM 802 C CA . THR A 1 101 ? 14.639 -12.126 -15.720 1.00 97.31 101 THR A CA 1
ATOM 803 C C . THR A 1 101 ? 14.869 -11.277 -14.473 1.00 97.31 101 THR A C 1
ATOM 805 O O . THR A 1 101 ? 14.149 -10.300 -14.253 1.00 97.31 101 THR A O 1
ATOM 808 N N . ARG A 1 102 ? 15.898 -11.550 -13.659 1.00 97.31 102 ARG A N 1
ATOM 809 C CA . ARG A 1 102 ? 16.164 -10.775 -12.429 1.00 97.31 102 ARG A CA 1
ATOM 810 C C . ARG A 1 102 ? 16.491 -9.314 -12.707 1.00 97.31 102 ARG A C 1
ATOM 812 O O . ARG A 1 102 ? 16.222 -8.446 -11.877 1.00 97.31 102 ARG A O 1
ATOM 819 N N . THR A 1 103 ? 17.103 -9.005 -13.849 1.00 97.44 103 THR A N 1
ATOM 820 C CA . THR A 1 103 ? 17.364 -7.609 -14.247 1.00 97.44 103 THR A CA 1
ATOM 821 C C . THR A 1 103 ? 16.067 -6.886 -14.600 1.00 97.44 103 THR A C 1
ATOM 823 O O . THR A 1 103 ? 15.868 -5.746 -14.173 1.00 97.44 103 THR A O 1
ATOM 826 N N . TYR A 1 104 ? 15.146 -7.573 -15.275 1.00 98.25 104 TYR A N 1
ATOM 827 C CA . TYR A 1 104 ? 13.805 -7.070 -15.542 1.00 98.25 104 TYR A CA 1
ATOM 828 C C . TYR A 1 104 ? 13.012 -6.846 -14.243 1.00 98.25 104 TYR A C 1
ATOM 830 O O . TYR A 1 104 ? 12.529 -5.735 -14.023 1.00 98.25 104 TYR A O 1
ATOM 838 N N . MET A 1 105 ? 12.986 -7.814 -13.320 1.00 98.38 105 MET A N 1
ATOM 839 C CA . MET A 1 105 ? 12.313 -7.674 -12.016 1.00 98.38 105 MET A CA 1
ATOM 840 C C . MET A 1 105 ? 12.852 -6.486 -11.203 1.00 98.38 105 MET A C 1
ATOM 842 O O . MET A 1 105 ? 12.081 -5.664 -10.706 1.00 98.38 105 MET A O 1
ATOM 846 N N . ARG A 1 106 ? 14.181 -6.314 -11.157 1.00 98.25 106 ARG A N 1
ATOM 847 C CA . ARG A 1 106 ? 14.817 -5.146 -10.523 1.00 98.25 106 ARG A CA 1
ATOM 848 C C . ARG A 1 106 ? 14.410 -3.828 -11.177 1.00 98.25 106 ARG A C 1
ATOM 850 O O . ARG A 1 106 ? 14.148 -2.859 -10.472 1.00 98.25 106 ARG A O 1
ATOM 857 N N . SER A 1 107 ? 14.298 -3.788 -12.504 1.00 98.50 107 SER A N 1
ATOM 858 C CA . SER A 1 107 ? 13.833 -2.585 -13.204 1.00 98.50 107 SER A CA 1
ATOM 859 C C . SER A 1 107 ? 12.372 -2.231 -12.884 1.00 98.50 107 SER A C 1
ATOM 861 O O . SER A 1 107 ? 12.050 -1.046 -12.797 1.00 98.50 107 SER A O 1
ATOM 863 N N . ARG A 1 108 ? 11.501 -3.227 -12.642 1.00 98.56 108 ARG A N 1
ATOM 864 C CA . ARG A 1 108 ? 10.113 -2.997 -12.198 1.00 98.56 108 ARG A CA 1
ATOM 865 C C . ARG A 1 108 ? 10.069 -2.423 -10.782 1.00 98.56 108 ARG A C 1
ATOM 867 O O . ARG A 1 108 ? 9.363 -1.442 -10.562 1.00 98.56 108 ARG A O 1
ATOM 874 N N . PHE A 1 109 ? 10.897 -2.933 -9.867 1.00 97.88 109 PHE A N 1
ATOM 875 C CA . PHE A 1 109 ? 11.038 -2.358 -8.523 1.00 97.88 109 PHE A CA 1
ATOM 876 C C . PHE A 1 109 ? 11.523 -0.901 -8.573 1.00 97.88 109 PHE A C 1
ATOM 878 O O . PHE A 1 109 ? 10.948 -0.023 -7.937 1.00 97.88 109 PHE A O 1
ATOM 885 N N . GLU A 1 110 ? 12.538 -0.603 -9.391 1.00 98.00 110 GLU A N 1
ATOM 886 C CA . GLU A 1 110 ? 13.000 0.776 -9.603 1.00 98.00 110 GLU A CA 1
ATOM 887 C C . GLU A 1 110 ? 11.895 1.684 -10.171 1.00 98.00 110 GLU A C 1
ATOM 889 O O . GLU A 1 110 ? 11.859 2.886 -9.885 1.00 98.00 110 GLU A O 1
ATOM 894 N N . HIS A 1 111 ? 10.996 1.134 -10.996 1.00 98.62 111 HIS A N 1
ATOM 895 C CA . HIS A 1 111 ? 9.842 1.867 -11.501 1.00 98.62 111 HIS A CA 1
ATOM 896 C C . HIS A 1 111 ? 8.820 2.160 -10.402 1.00 98.62 111 HIS A C 1
ATOM 898 O O . HIS A 1 111 ? 8.432 3.321 -10.255 1.00 98.62 111 HIS A O 1
ATOM 904 N N . PHE A 1 112 ? 8.477 1.165 -9.584 1.00 97.81 112 PHE A N 1
ATOM 905 C CA . PHE A 1 112 ? 7.678 1.345 -8.371 1.00 97.81 112 PHE A CA 1
ATOM 906 C C . PHE A 1 112 ? 8.256 2.447 -7.462 1.00 97.81 112 PHE A C 1
ATOM 908 O O . PHE A 1 112 ? 7.561 3.406 -7.120 1.00 97.81 112 PHE A O 1
ATOM 915 N N . ASP A 1 113 ? 9.556 2.398 -7.166 1.00 94.69 113 ASP A N 1
ATOM 916 C CA . ASP A 1 113 ? 10.225 3.408 -6.339 1.00 94.69 113 ASP A CA 1
ATOM 917 C C . ASP A 1 113 ? 10.243 4.806 -6.969 1.00 94.69 113 ASP A C 1
ATOM 919 O O . ASP A 1 113 ? 10.255 5.820 -6.268 1.00 94.69 113 ASP A O 1
ATOM 923 N N . ALA A 1 114 ? 10.263 4.900 -8.300 1.00 97.31 114 ALA A N 1
ATOM 924 C CA . ALA A 1 114 ? 10.148 6.179 -8.987 1.00 97.31 114 ALA A CA 1
ATOM 925 C C . ALA A 1 114 ? 8.732 6.762 -8.884 1.00 97.31 114 ALA A C 1
ATOM 927 O O . ALA A 1 114 ? 8.593 7.973 -8.708 1.00 97.31 114 ALA A O 1
ATOM 928 N N . LEU A 1 115 ? 7.697 5.922 -8.986 1.00 96.44 115 LEU A N 1
ATOM 929 C CA . LEU A 1 115 ? 6.299 6.345 -8.872 1.00 96.44 115 LEU A CA 1
ATOM 930 C C . LEU A 1 115 ? 6.019 6.963 -7.499 1.00 96.44 115 LEU A C 1
ATOM 932 O O . LEU A 1 115 ? 5.388 8.015 -7.420 1.00 96.44 115 LEU A O 1
ATOM 936 N N . ARG A 1 116 ? 6.589 6.399 -6.429 1.00 91.94 116 ARG A N 1
ATOM 937 C CA . ARG A 1 116 ? 6.437 6.898 -5.050 1.00 91.94 116 ARG A CA 1
ATOM 938 C C . ARG A 1 116 ? 6.826 8.365 -4.851 1.00 91.94 116 ARG A C 1
ATOM 940 O O . ARG A 1 116 ? 6.372 8.967 -3.880 1.00 91.94 116 ARG A O 1
ATOM 947 N N . GLU A 1 117 ? 7.641 8.952 -5.730 1.00 91.00 117 GLU A N 1
ATOM 948 C CA . GLU A 1 117 ? 8.002 10.378 -5.673 1.00 91.00 117 GLU A CA 1
ATOM 949 C C . GLU A 1 117 ? 6.883 11.316 -6.162 1.00 91.00 117 GLU A C 1
ATOM 951 O O . GLU A 1 117 ? 6.957 12.522 -5.936 1.00 91.00 117 GLU A O 1
ATOM 956 N N . ILE A 1 118 ? 5.849 10.789 -6.824 1.00 91.00 118 ILE A N 1
ATOM 957 C CA . ILE A 1 118 ? 4.670 11.538 -7.268 1.00 91.00 118 ILE A CA 1
ATOM 958 C C . ILE A 1 118 ? 3.474 11.066 -6.438 1.00 91.00 118 ILE A C 1
ATOM 960 O O . ILE A 1 118 ? 3.061 9.915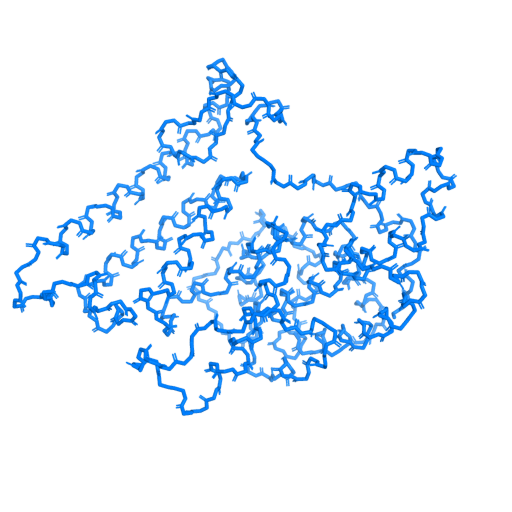 -6.537 1.00 91.00 118 ILE A O 1
ATOM 964 N N . LYS A 1 119 ? 2.929 11.952 -5.600 1.00 87.75 119 LYS A N 1
ATOM 965 C CA . LYS A 1 119 ? 1.863 11.642 -4.634 1.00 87.75 119 LYS A CA 1
ATOM 966 C C . LYS A 1 119 ? 0.486 11.984 -5.201 1.00 87.75 119 LYS A C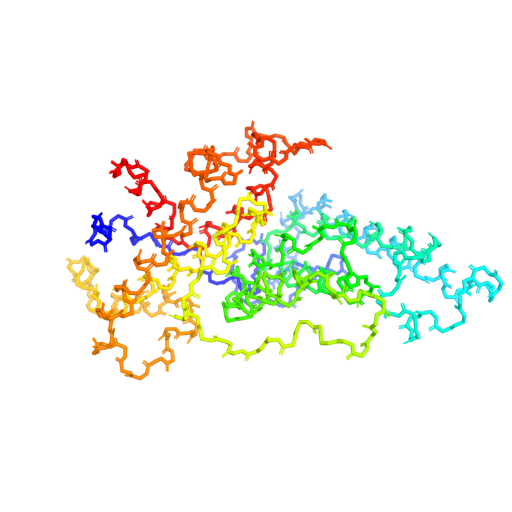 1
ATOM 968 O O . LYS A 1 119 ? -0.139 12.955 -4.799 1.00 87.75 119 LYS A O 1
ATOM 973 N N . THR A 1 120 ? 0.057 11.209 -6.188 1.00 88.62 120 THR A N 1
ATOM 974 C CA . THR A 1 120 ? -1.233 11.368 -6.876 1.00 88.62 120 THR A CA 1
ATOM 975 C C . THR A 1 120 ? -1.998 10.054 -6.881 1.00 88.62 120 THR A C 1
ATOM 977 O O . THR A 1 120 ? -1.400 8.981 -6.747 1.00 88.62 120 THR A O 1
ATOM 980 N N . TYR A 1 121 ? -3.307 10.128 -7.123 1.00 88.25 121 TYR A N 1
ATOM 981 C CA . TYR A 1 121 ? -4.149 8.944 -7.281 1.00 88.25 121 TYR A CA 1
ATOM 982 C C . TYR A 1 121 ? -3.607 7.969 -8.328 1.00 88.25 121 TYR A C 1
ATOM 984 O O . TYR A 1 121 ? -3.513 6.768 -8.087 1.00 88.25 121 TYR A O 1
ATOM 992 N N . GLU A 1 122 ? -3.192 8.466 -9.491 1.00 90.50 122 GLU A N 1
ATOM 993 C CA . GLU A 1 122 ? -2.736 7.589 -10.570 1.00 90.50 122 GLU A CA 1
ATOM 994 C C . GLU A 1 122 ? -1.361 7.021 -10.333 1.00 90.50 122 GLU A C 1
ATOM 996 O O . GLU A 1 122 ? -1.065 5.940 -10.832 1.00 90.50 122 GLU A O 1
ATOM 1001 N N . SER A 1 123 ? -0.531 7.722 -9.566 1.00 94.00 123 SER A N 1
ATOM 1002 C CA . SER A 1 123 ? 0.713 7.139 -9.104 1.00 94.00 123 SER A CA 1
ATOM 1003 C C . SER A 1 123 ? 0.446 6.006 -8.119 1.00 94.00 123 SER A C 1
ATOM 1005 O O . SER A 1 123 ? 1.082 4.966 -8.232 1.00 94.00 123 SER A O 1
ATOM 1007 N N . LEU A 1 124 ? -0.503 6.164 -7.188 1.00 92.75 124 LEU A N 1
ATOM 1008 C CA . LEU A 1 124 ? -0.887 5.099 -6.253 1.00 92.75 124 LEU A CA 1
ATOM 1009 C C . LEU A 1 124 ? -1.464 3.882 -6.982 1.00 92.75 124 LEU A C 1
ATOM 1011 O O . LEU A 1 124 ? -1.044 2.760 -6.707 1.00 92.75 124 LEU A O 1
ATOM 1015 N N . LYS A 1 125 ? -2.351 4.098 -7.962 1.00 94.50 125 LYS A N 1
ATOM 1016 C CA . LYS A 1 125 ? -2.848 3.023 -8.835 1.00 94.50 125 LYS A CA 1
ATOM 1017 C C . LYS A 1 125 ? -1.715 2.324 -9.580 1.00 94.50 125 LYS A C 1
ATOM 1019 O O . LYS A 1 125 ? -1.588 1.113 -9.483 1.00 94.50 125 LYS A O 1
ATOM 1024 N N . ALA A 1 126 ? -0.848 3.085 -10.248 1.00 96.75 126 ALA A N 1
ATOM 1025 C CA . ALA A 1 126 ? 0.280 2.514 -10.978 1.00 96.75 126 ALA A CA 1
ATOM 1026 C C . ALA A 1 126 ? 1.254 1.763 -10.055 1.00 96.75 126 ALA A C 1
ATOM 1028 O O . ALA A 1 126 ? 1.820 0.753 -10.458 1.00 96.75 126 ALA A O 1
ATOM 1029 N N . GLN A 1 127 ? 1.453 2.234 -8.818 1.00 97.56 127 GLN A N 1
ATOM 1030 C CA . GLN A 1 127 ? 2.241 1.516 -7.817 1.00 97.56 127 GLN A CA 1
ATOM 1031 C C . GLN A 1 127 ? 1.609 0.162 -7.512 1.00 97.56 127 GLN A C 1
ATOM 1033 O O . GLN A 1 127 ? 2.314 -0.838 -7.589 1.00 97.56 127 GLN A O 1
ATOM 1038 N N . LEU A 1 128 ? 0.307 0.126 -7.214 1.00 97.62 128 LEU A N 1
ATOM 1039 C CA . LEU A 1 128 ? -0.401 -1.120 -6.928 1.00 97.62 128 LEU A CA 1
ATOM 1040 C C . LEU A 1 128 ? -0.380 -2.082 -8.126 1.00 97.62 128 LEU A C 1
ATOM 1042 O O . LEU A 1 128 ? -0.107 -3.265 -7.952 1.00 97.62 128 LEU A O 1
ATOM 1046 N N . ASP A 1 129 ? -0.595 -1.578 -9.341 1.00 98.12 129 ASP A N 1
ATOM 1047 C CA . ASP A 1 129 ? -0.543 -2.390 -10.561 1.00 98.12 129 ASP A CA 1
ATOM 1048 C C . ASP A 1 129 ? 0.847 -3.025 -10.747 1.00 98.12 129 ASP A C 1
ATOM 1050 O O . ASP A 1 129 ? 0.968 -4.215 -11.035 1.00 98.12 129 ASP A O 1
ATOM 1054 N N . VAL A 1 130 ? 1.918 -2.245 -10.542 1.00 98.25 130 VAL A N 1
ATOM 1055 C CA . VAL A 1 130 ? 3.299 -2.737 -10.652 1.00 98.25 130 VAL A CA 1
ATOM 1056 C C . VAL A 1 130 ? 3.607 -3.770 -9.572 1.00 98.25 130 VAL A C 1
ATOM 1058 O O . VAL A 1 130 ? 4.229 -4.785 -9.884 1.00 98.25 130 VAL A O 1
ATOM 1061 N N . THR A 1 131 ? 3.198 -3.541 -8.321 1.00 98.12 131 THR A N 1
ATOM 1062 C CA . THR A 1 131 ? 3.481 -4.481 -7.229 1.00 98.12 131 THR A CA 1
ATOM 1063 C C . THR A 1 131 ? 2.726 -5.795 -7.407 1.00 98.12 131 THR A C 1
ATOM 1065 O O . THR A 1 131 ? 3.343 -6.853 -7.297 1.00 98.12 131 THR A O 1
ATOM 1068 N N . LEU A 1 132 ? 1.438 -5.758 -7.763 1.00 98.44 132 LEU A N 1
ATOM 1069 C CA . LEU A 1 132 ? 0.648 -6.962 -8.037 1.00 98.44 132 LEU A CA 1
ATOM 1070 C C . LEU A 1 132 ? 1.171 -7.732 -9.255 1.00 98.44 132 LEU A C 1
ATOM 1072 O O . LEU A 1 132 ? 1.250 -8.958 -9.211 1.00 98.44 132 LEU A O 1
ATOM 1076 N N . ASP A 1 133 ? 1.600 -7.047 -10.318 1.00 98.12 133 ASP A N 1
ATOM 1077 C CA . ASP A 1 133 ? 2.199 -7.729 -11.468 1.00 98.12 133 ASP A CA 1
ATOM 1078 C C . ASP A 1 133 ? 3.568 -8.340 -11.129 1.00 98.12 133 ASP A C 1
ATOM 1080 O O . ASP A 1 133 ? 3.875 -9.445 -11.566 1.00 98.12 133 ASP A O 1
ATOM 1084 N N . MET A 1 134 ? 4.383 -7.692 -10.289 1.00 98.31 134 MET A N 1
ATOM 1085 C CA . MET A 1 134 ? 5.620 -8.306 -9.789 1.00 98.31 134 MET A CA 1
ATOM 1086 C C . MET A 1 134 ? 5.352 -9.577 -8.971 1.00 98.31 134 MET A C 1
ATOM 1088 O O . MET A 1 134 ? 6.092 -10.550 -9.115 1.00 98.31 134 MET A O 1
ATOM 1092 N N . LEU A 1 135 ? 4.294 -9.589 -8.156 1.00 97.94 135 LEU A N 1
ATOM 1093 C CA . LEU A 1 135 ? 3.855 -10.775 -7.417 1.00 97.94 135 LEU A CA 1
ATOM 1094 C C . LEU A 1 135 ? 3.355 -11.880 -8.358 1.00 97.94 135 LEU A C 1
ATOM 1096 O O . LEU A 1 135 ? 3.736 -13.036 -8.197 1.00 97.94 135 LEU A O 1
ATOM 1100 N N . ARG A 1 136 ? 2.599 -11.527 -9.405 1.00 96.94 136 ARG A N 1
ATOM 1101 C CA . ARG A 1 136 ? 2.189 -12.465 -10.463 1.00 96.94 136 ARG A CA 1
ATOM 1102 C C . ARG A 1 136 ? 3.396 -13.104 -11.157 1.00 96.94 136 ARG A C 1
ATOM 1104 O O . ARG A 1 136 ? 3.404 -14.310 -11.372 1.00 96.94 136 ARG A O 1
ATOM 1111 N N . LEU A 1 137 ? 4.413 -12.309 -11.497 1.00 96.94 137 LEU A N 1
ATOM 1112 C CA . LEU A 1 137 ? 5.636 -12.781 -12.158 1.00 96.94 137 LEU A CA 1
ATOM 1113 C C . LEU A 1 137 ? 6.502 -13.658 -11.240 1.00 96.94 137 LEU A C 1
ATOM 1115 O O . LEU A 1 137 ? 7.181 -14.562 -11.722 1.00 96.94 137 LEU A O 1
ATOM 1119 N N . SER A 1 138 ? 6.487 -13.402 -9.930 1.00 96.62 138 SER A N 1
ATOM 1120 C CA . SER A 1 138 ? 7.292 -14.102 -8.928 1.00 96.62 138 SER A CA 1
ATOM 1121 C C . SER A 1 138 ? 6.463 -14.353 -7.667 1.00 96.62 138 SER A C 1
ATOM 1123 O O . SER A 1 138 ? 6.541 -13.573 -6.712 1.00 96.62 138 SER A O 1
ATOM 1125 N N . ARG A 1 139 ? 5.716 -15.469 -7.636 1.00 95.50 139 ARG A N 1
ATOM 1126 C CA . ARG A 1 139 ? 4.724 -15.753 -6.578 1.00 95.50 139 ARG A CA 1
ATOM 1127 C C . ARG A 1 139 ? 5.320 -15.711 -5.170 1.00 95.50 139 ARG A C 1
ATOM 1129 O O . ARG A 1 139 ? 4.703 -15.145 -4.274 1.00 95.50 139 ARG A O 1
ATOM 1136 N N . GLY A 1 140 ? 6.537 -16.242 -5.006 1.00 93.38 140 GLY A N 1
ATOM 1137 C CA . GLY A 1 140 ? 7.275 -16.285 -3.733 1.00 93.38 140 GLY A CA 1
ATOM 1138 C C . GLY A 1 140 ? 7.841 -14.949 -3.244 1.00 93.38 140 GLY A C 1
ATOM 1139 O O . GLY A 1 140 ? 8.475 -14.911 -2.193 1.00 93.38 140 GLY A O 1
ATOM 1140 N N . ASP A 1 141 ? 7.635 -13.863 -3.996 1.00 95.25 141 ASP A N 1
ATOM 1141 C CA . ASP A 1 141 ? 8.023 -12.497 -3.637 1.00 95.25 141 ASP A CA 1
ATOM 1142 C C . ASP A 1 141 ? 9.457 -12.354 -3.093 1.00 95.25 141 ASP A C 1
ATOM 1144 O O . ASP A 1 141 ? 9.721 -11.837 -2.002 1.00 95.25 141 ASP A O 1
ATOM 1148 N N . ASN A 1 142 ? 10.428 -12.798 -3.885 1.00 94.62 142 ASN A N 1
ATOM 1149 C CA . ASN A 1 142 ? 11.841 -12.740 -3.515 1.00 94.62 142 ASN A CA 1
ATOM 1150 C C . ASN A 1 142 ? 12.405 -11.312 -3.411 1.00 94.62 142 ASN A C 1
ATOM 1152 O O . ASN A 1 142 ? 13.528 -11.131 -2.942 1.00 94.62 142 ASN A O 1
ATOM 1156 N N . MET A 1 143 ? 11.648 -10.306 -3.857 1.00 93.94 143 MET A N 1
ATOM 1157 C CA . MET A 1 143 ? 12.010 -8.893 -3.756 1.00 93.94 143 MET A CA 1
ATOM 1158 C C . MET A 1 143 ? 11.322 -8.169 -2.590 1.00 93.94 143 MET A C 1
ATOM 1160 O O . MET A 1 143 ? 11.618 -6.997 -2.369 1.00 93.94 143 MET A O 1
ATOM 1164 N N . GLY A 1 144 ? 10.433 -8.840 -1.849 1.00 93.06 144 GLY A N 1
ATOM 1165 C CA . GLY A 1 144 ? 9.736 -8.261 -0.699 1.00 93.06 144 GLY A CA 1
ATOM 1166 C C . GLY A 1 144 ? 8.746 -7.152 -1.065 1.00 93.06 144 GLY A C 1
ATOM 1167 O O . GLY A 1 144 ? 8.504 -6.258 -0.259 1.00 93.06 144 GLY A O 1
ATOM 1168 N N . ILE A 1 145 ? 8.188 -7.158 -2.280 1.00 95.75 145 ILE A N 1
ATOM 1169 C CA . ILE A 1 145 ? 7.271 -6.102 -2.724 1.00 95.75 145 ILE A CA 1
ATOM 1170 C C . ILE A 1 145 ? 5.903 -6.191 -2.026 1.00 95.75 145 ILE A C 1
ATOM 1172 O O . ILE A 1 145 ? 5.194 -5.183 -1.938 1.00 95.75 145 ILE A O 1
ATOM 1176 N N . ARG A 1 146 ? 5.534 -7.367 -1.487 1.00 96.12 146 ARG A N 1
ATOM 1177 C CA . ARG A 1 146 ? 4.233 -7.598 -0.832 1.00 96.12 146 ARG A CA 1
ATOM 1178 C C . ARG A 1 146 ? 3.976 -6.660 0.342 1.00 96.12 146 ARG A C 1
ATOM 1180 O O . ARG A 1 146 ? 2.830 -6.284 0.569 1.00 96.12 146 ARG A O 1
ATOM 1187 N N . ASP A 1 147 ? 5.026 -6.233 1.040 1.00 94.69 147 ASP A N 1
ATOM 1188 C CA . ASP A 1 147 ? 4.931 -5.397 2.241 1.00 94.69 147 ASP A CA 1
ATOM 1189 C C . ASP A 1 147 ? 4.322 -4.013 1.952 1.00 94.69 147 ASP A C 1
ATOM 1191 O O . ASP A 1 147 ? 3.780 -3.360 2.843 1.00 94.69 147 ASP A O 1
ATOM 1195 N N . HIS A 1 148 ? 4.361 -3.571 0.692 1.00 95.81 148 HIS A N 1
ATOM 1196 C CA . HIS A 1 148 ? 3.775 -2.306 0.253 1.00 95.81 148 HIS A CA 1
ATOM 1197 C C . HIS A 1 148 ? 2.291 -2.415 -0.123 1.00 95.81 148 HIS A C 1
ATOM 1199 O O . HIS A 1 148 ? 1.579 -1.409 -0.092 1.00 95.81 148 HIS A O 1
ATOM 1205 N N . VAL A 1 149 ? 1.817 -3.609 -0.493 1.00 98.06 149 VAL A N 1
ATOM 1206 C CA . VAL A 1 149 ? 0.506 -3.803 -1.134 1.00 98.06 149 VAL A CA 1
ATOM 1207 C C . VAL A 1 149 ? -0.658 -3.371 -0.234 1.00 98.06 149 VAL A C 1
ATOM 1209 O O . VAL A 1 149 ? -1.452 -2.542 -0.687 1.00 98.06 149 VAL A O 1
ATOM 1212 N N . PRO A 1 150 ? -0.757 -3.798 1.043 1.00 97.88 150 PRO A N 1
ATOM 1213 C CA . PRO A 1 150 ? -1.891 -3.404 1.877 1.00 97.88 150 PRO A CA 1
ATOM 1214 C C . PRO A 1 150 ? -1.964 -1.895 2.116 1.00 97.88 150 PRO A C 1
ATOM 1216 O O . PRO A 1 150 ? -3.041 -1.310 2.073 1.00 97.88 150 PRO A O 1
ATOM 1219 N N . GLY A 1 151 ? -0.819 -1.232 2.309 1.00 95.44 151 GLY A N 1
ATOM 1220 C CA . GLY A 1 151 ? -0.775 0.220 2.483 1.00 95.44 151 GLY A CA 1
ATOM 1221 C C . GLY A 1 151 ? -1.265 0.983 1.248 1.00 95.44 151 GLY A C 1
ATOM 1222 O O . GLY A 1 151 ? -1.904 2.026 1.385 1.00 95.44 151 GLY A O 1
ATOM 1223 N N . LEU A 1 152 ? -0.999 0.473 0.041 1.00 95.88 152 LEU A N 1
ATOM 1224 C CA . LEU A 1 152 ? -1.517 1.044 -1.207 1.00 95.88 152 LEU A CA 1
ATOM 1225 C C . LEU A 1 152 ? -3.026 0.815 -1.345 1.00 95.88 152 LEU A C 1
ATOM 1227 O O . LEU A 1 152 ? -3.756 1.762 -1.630 1.00 95.88 152 LEU A O 1
ATOM 1231 N N . MET A 1 153 ? -3.497 -0.407 -1.084 1.00 96.50 153 MET A N 1
ATOM 1232 C CA . MET A 1 153 ? -4.923 -0.748 -1.125 1.00 96.50 153 MET A CA 1
ATOM 1233 C C . MET A 1 153 ? -5.741 0.113 -0.149 1.00 96.50 153 MET A C 1
ATOM 1235 O O . MET A 1 153 ? -6.754 0.688 -0.540 1.00 96.50 153 MET A O 1
ATOM 1239 N N . LEU A 1 154 ? -5.261 0.310 1.086 1.00 94.62 154 LEU A N 1
ATOM 1240 C CA . LEU A 1 154 ? -5.936 1.147 2.088 1.00 94.62 154 LEU A CA 1
ATOM 1241 C C . LEU A 1 154 ? -6.033 2.627 1.674 1.00 94.62 154 LEU A C 1
ATOM 1243 O O . LEU A 1 154 ? -7.066 3.259 1.912 1.00 94.62 154 LEU A O 1
ATOM 1247 N N . GLN A 1 155 ? -4.996 3.170 1.021 1.00 92.25 155 GLN A N 1
ATOM 1248 C CA . GLN A 1 155 ? -5.017 4.530 0.451 1.00 92.25 155 GLN A CA 1
ATOM 1249 C C . GLN A 1 155 ? -5.993 4.658 -0.724 1.00 92.25 155 GLN A C 1
ATOM 1251 O O . GLN A 1 155 ? -6.552 5.728 -0.953 1.00 92.25 155 GLN A O 1
ATOM 1256 N N . LEU A 1 156 ? -6.194 3.570 -1.468 1.00 91.19 156 LEU A N 1
ATOM 1257 C CA . LEU A 1 156 ? -7.127 3.480 -2.590 1.00 91.19 156 LEU A CA 1
ATOM 1258 C C . LEU A 1 156 ? -8.539 3.054 -2.161 1.00 91.19 156 LEU A C 1
ATOM 1260 O O . LEU A 1 156 ? -9.392 2.866 -3.025 1.00 91.19 156 LEU A O 1
ATOM 1264 N N . HIS A 1 157 ? -8.800 2.943 -0.853 1.00 91.19 157 HIS A N 1
ATOM 1265 C CA . HIS A 1 157 ? -10.084 2.517 -0.285 1.00 91.19 157 HIS A CA 1
ATOM 1266 C C . HIS A 1 157 ? -10.505 1.087 -0.668 1.00 91.19 157 HIS A C 1
ATOM 1268 O O . HIS A 1 157 ? -11.681 0.739 -0.588 1.00 91.19 157 HIS A O 1
ATOM 1274 N N . GLN A 1 158 ? -9.540 0.250 -1.046 1.00 94.56 158 GLN A N 1
ATOM 1275 C CA . GLN A 1 158 ? -9.707 -1.177 -1.332 1.00 94.56 158 GLN A CA 1
ATOM 1276 C C . GLN A 1 158 ? -9.548 -1.981 -0.036 1.00 94.56 158 GLN A C 1
ATOM 1278 O O . GLN A 1 158 ? -8.604 -2.748 0.152 1.00 94.56 158 GLN A O 1
ATOM 1283 N N . ASP A 1 159 ? -10.421 -1.694 0.930 1.00 96.12 159 ASP A N 1
ATOM 1284 C CA . ASP A 1 159 ? -10.274 -2.167 2.308 1.00 96.12 159 ASP A CA 1
ATOM 1285 C C . ASP A 1 159 ? -10.519 -3.674 2.446 1.00 96.12 159 ASP A C 1
ATOM 1287 O O . ASP A 1 159 ? -9.839 -4.339 3.231 1.00 96.12 159 ASP A O 1
ATOM 1291 N N . GLN A 1 160 ? -11.473 -4.211 1.678 1.00 97.56 160 GLN A N 1
ATOM 1292 C CA . GLN A 1 160 ? -11.772 -5.643 1.665 1.00 97.56 160 GLN A CA 1
ATOM 1293 C C . GLN A 1 160 ? -10.617 -6.415 1.026 1.00 97.56 160 GLN A C 1
ATOM 1295 O O . GLN A 1 160 ? -10.140 -7.395 1.589 1.00 97.56 160 GLN A O 1
ATOM 1300 N N . GLU A 1 161 ? -10.102 -5.922 -0.097 1.00 98.31 161 GLU A N 1
ATOM 1301 C CA . GLU A 1 161 ? -8.976 -6.516 -0.807 1.00 98.31 161 GLU A CA 1
ATOM 1302 C C . GLU A 1 161 ? -7.696 -6.468 0.035 1.00 98.31 161 GLU A C 1
ATOM 1304 O O . GLU A 1 161 ? -6.936 -7.435 0.050 1.00 98.31 161 GLU A O 1
ATOM 1309 N N . ALA A 1 162 ? -7.475 -5.390 0.798 1.00 98.44 162 ALA A N 1
ATOM 1310 C CA . ALA A 1 162 ? -6.368 -5.312 1.750 1.00 98.44 162 ALA A CA 1
ATOM 1311 C C . ALA A 1 162 ? -6.473 -6.397 2.834 1.00 98.44 162 ALA A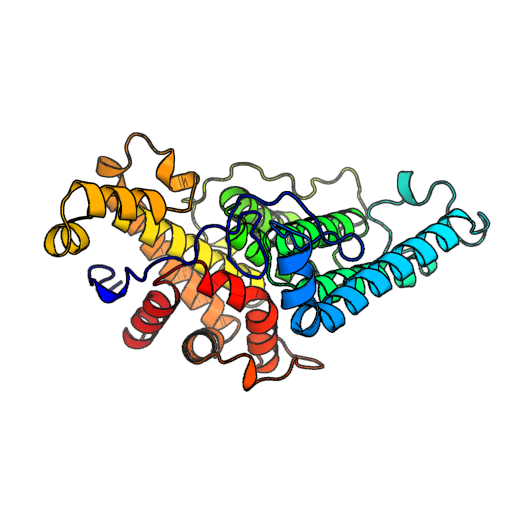 C 1
ATOM 1313 O O . ALA A 1 162 ? -5.468 -7.027 3.173 1.00 98.44 162 ALA A O 1
ATOM 1314 N N . TYR A 1 163 ? -7.678 -6.624 3.373 1.00 98.69 163 TYR A N 1
ATOM 1315 C CA . TYR A 1 163 ? -7.919 -7.682 4.354 1.00 98.69 163 TYR A CA 1
ATOM 1316 C C . TYR A 1 163 ? -7.667 -9.069 3.761 1.00 98.69 163 TYR A C 1
ATOM 1318 O O . TYR A 1 163 ? -6.899 -9.847 4.328 1.00 98.69 163 TYR A O 1
ATOM 1326 N N . ASP A 1 164 ? -8.268 -9.348 2.606 1.00 98.75 164 ASP A N 1
ATOM 1327 C CA . ASP A 1 164 ? -8.168 -10.621 1.899 1.00 98.75 164 ASP A CA 1
ATOM 1328 C C . ASP A 1 164 ? -6.712 -10.953 1.536 1.00 98.75 164 ASP A C 1
ATOM 1330 O O . ASP A 1 164 ? -6.241 -12.066 1.780 1.00 98.75 164 ASP A O 1
ATOM 1334 N N . PHE A 1 165 ? -5.966 -9.959 1.039 1.00 98.62 165 PHE A N 1
ATOM 1335 C CA . PHE A 1 165 ? -4.548 -10.086 0.715 1.00 98.62 165 PHE A CA 1
ATOM 1336 C C . PHE A 1 165 ? -3.717 -10.440 1.952 1.00 98.62 165 PHE A C 1
ATOM 1338 O O . PHE A 1 165 ? -2.952 -11.407 1.926 1.00 98.62 165 PHE A O 1
ATOM 1345 N N . ILE A 1 166 ? -3.878 -9.695 3.057 1.00 98.31 166 ILE A N 1
ATOM 1346 C CA . ILE A 1 166 ? -3.164 -9.992 4.308 1.00 98.31 166 ILE A CA 1
ATOM 1347 C C . ILE A 1 166 ? -3.534 -11.391 4.801 1.00 98.31 166 ILE A C 1
ATOM 1349 O O . ILE A 1 166 ? -2.645 -12.168 5.151 1.00 98.31 166 ILE A O 1
ATOM 1353 N N . LYS A 1 167 ? -4.828 -11.732 4.813 1.00 97.88 167 LYS A N 1
ATOM 1354 C CA . LYS A 1 167 ? -5.304 -13.038 5.266 1.00 97.88 167 LYS A CA 1
ATOM 1355 C C . LYS A 1 167 ? -4.670 -14.159 4.453 1.00 97.88 167 LYS A C 1
ATOM 1357 O O . LYS A 1 167 ? -4.172 -15.109 5.053 1.00 97.88 167 LYS A O 1
ATOM 1362 N N . TRP A 1 168 ? -4.627 -14.051 3.126 1.00 97.81 168 TRP A N 1
ATOM 1363 C CA . TRP A 1 168 ? -4.042 -15.086 2.272 1.00 97.81 168 TRP A CA 1
ATOM 1364 C C . TRP A 1 168 ? -2.569 -15.328 2.604 1.00 97.81 168 TRP A C 1
ATOM 1366 O O . TRP A 1 168 ? -2.170 -16.470 2.850 1.00 97.81 168 TRP A O 1
ATOM 1376 N N . TRP A 1 169 ? -1.777 -14.258 2.714 1.00 96.62 169 TRP A N 1
ATOM 1377 C CA . TRP A 1 169 ? -0.361 -14.376 3.064 1.00 96.62 169 TRP A CA 1
ATOM 1378 C C . TRP A 1 169 ? -0.141 -14.944 4.466 1.00 96.62 169 TRP A C 1
ATOM 1380 O O . TRP A 1 169 ? 0.779 -15.723 4.686 1.00 96.62 169 TRP A O 1
ATOM 1390 N N . ARG A 1 170 ? -0.994 -14.571 5.418 1.00 95.31 170 ARG A N 1
ATOM 1391 C CA . ARG A 1 170 ? -0.863 -14.962 6.826 1.00 95.31 170 ARG A CA 1
ATOM 1392 C C . ARG A 1 170 ? -1.485 -16.319 7.151 1.00 95.31 170 ARG A C 1
ATOM 1394 O O . ARG A 1 170 ? -1.389 -16.770 8.287 1.00 95.31 170 ARG A O 1
ATOM 1401 N N . THR A 1 171 ? -2.137 -16.963 6.184 1.00 94.50 171 THR A N 1
ATOM 1402 C CA . THR A 1 171 ? -2.791 -18.265 6.377 1.00 94.50 171 THR A CA 1
ATOM 1403 C C . THR A 1 171 ? -2.351 -19.276 5.326 1.00 94.50 171 THR A C 1
ATOM 1405 O O . THR A 1 171 ? -1.660 -20.236 5.657 1.00 94.50 171 THR A O 1
ATOM 1408 N N . THR A 1 172 ? -2.709 -19.078 4.058 1.00 94.50 172 THR A N 1
ATOM 1409 C CA . THR A 1 172 ? -2.393 -20.007 2.968 1.00 94.50 172 THR A CA 1
ATOM 1410 C C . THR A 1 172 ? -0.897 -20.043 2.668 1.00 94.50 172 THR A C 1
ATOM 1412 O O . THR A 1 172 ? -0.330 -21.135 2.649 1.00 94.50 172 THR A O 1
ATOM 1415 N N . ALA A 1 173 ? -0.248 -18.886 2.509 1.00 92.75 173 ALA A N 1
ATOM 1416 C CA . ALA A 1 173 ? 1.175 -18.821 2.153 1.00 92.75 173 ALA A CA 1
ATOM 1417 C C . ALA A 1 173 ? 2.127 -19.273 3.275 1.00 92.75 173 ALA A C 1
ATOM 1419 O O . ALA A 1 173 ? 3.276 -19.623 3.017 1.00 92.75 173 ALA A O 1
ATOM 1420 N N . GLU A 1 174 ? 1.658 -19.276 4.524 1.00 90.38 174 GLU A N 1
ATOM 1421 C CA . GLU A 1 174 ? 2.431 -19.716 5.694 1.00 90.38 174 GLU A CA 1
ATOM 1422 C C . GLU A 1 174 ? 2.317 -21.214 5.978 1.00 90.38 174 GLU A C 1
ATOM 1424 O O . GLU A 1 174 ? 2.972 -21.733 6.889 1.00 90.38 174 GLU A O 1
ATOM 1429 N N . LYS A 1 175 ? 1.524 -21.949 5.190 1.00 91.50 175 LYS A N 1
ATOM 1430 C CA . LYS A 1 175 ? 1.496 -23.409 5.274 1.00 91.50 175 LYS A CA 1
ATOM 1431 C C . LYS A 1 175 ? 2.890 -23.949 4.965 1.00 91.50 175 LYS A C 1
ATOM 1433 O O . LYS A 1 175 ? 3.460 -23.686 3.912 1.00 91.50 175 LYS A O 1
ATOM 1438 N N . ARG A 1 176 ? 3.422 -24.777 5.869 1.00 88.81 176 ARG A N 1
ATOM 1439 C CA . ARG A 1 176 ? 4.767 -25.375 5.755 1.00 88.81 176 ARG A CA 1
ATOM 1440 C C . ARG A 1 176 ? 5.004 -26.113 4.429 1.00 88.81 176 ARG A C 1
ATOM 1442 O O . ARG A 1 176 ? 6.145 -26.234 4.001 1.00 88.81 176 ARG A O 1
ATOM 1449 N N . ASN A 1 177 ? 3.947 -26.652 3.834 1.00 91.94 177 ASN A N 1
ATOM 1450 C CA . ASN A 1 177 ? 3.970 -27.414 2.590 1.00 91.94 177 ASN A CA 1
ATOM 1451 C C . ASN A 1 177 ? 3.441 -26.623 1.382 1.00 91.94 177 ASN A C 1
ATOM 1453 O O . ASN A 1 177 ? 3.089 -27.246 0.386 1.00 91.94 177 ASN A O 1
ATOM 1457 N N . TYR A 1 178 ? 3.324 -25.295 1.474 1.00 93.38 178 TYR A N 1
ATOM 1458 C CA . TYR A 1 178 ? 2.948 -24.478 0.325 1.00 93.38 178 TYR A CA 1
ATOM 1459 C C . TYR A 1 178 ? 4.072 -24.507 -0.718 1.00 93.38 178 TYR A C 1
ATOM 1461 O O . TYR A 1 178 ? 5.210 -24.137 -0.417 1.00 93.38 178 TYR A O 1
ATOM 1469 N N . ASP A 1 179 ? 3.755 -24.956 -1.932 1.00 93.75 179 ASP A N 1
ATOM 1470 C CA . ASP A 1 179 ? 4.705 -25.018 -3.038 1.00 93.75 179 ASP A CA 1
ATOM 1471 C C . ASP A 1 179 ? 4.587 -23.763 -3.910 1.00 93.75 179 ASP A C 1
ATOM 1473 O O . ASP A 1 179 ? 3.629 -23.578 -4.654 1.00 93.75 179 ASP A O 1
ATOM 1477 N N . TRP A 1 180 ? 5.586 -22.883 -3.821 1.00 93.19 180 TRP A N 1
ATOM 1478 C CA . TRP A 1 180 ? 5.668 -21.675 -4.648 1.00 93.19 180 TRP A CA 1
ATOM 1479 C C . TRP A 1 180 ? 5.912 -21.971 -6.134 1.00 93.19 180 TRP A C 1
ATOM 1481 O O . TRP A 1 180 ? 5.726 -21.077 -6.962 1.00 93.19 180 TRP A O 1
ATOM 1491 N N . GLY A 1 181 ? 6.367 -23.186 -6.452 1.00 89.94 181 GLY A N 1
ATOM 1492 C CA . GLY A 1 181 ? 6.571 -23.690 -7.803 1.00 89.94 181 GLY A CA 1
ATOM 1493 C C . GLY A 1 181 ? 5.312 -24.291 -8.434 1.00 89.94 181 GLY A C 1
ATOM 1494 O O . GLY A 1 181 ? 5.279 -24.466 -9.646 1.00 89.94 181 GLY A O 1
ATOM 1495 N N . ASP A 1 182 ? 4.276 -24.582 -7.647 1.00 93.94 182 ASP A N 1
ATOM 1496 C CA . ASP A 1 182 ? 3.017 -25.114 -8.163 1.00 93.94 182 ASP A CA 1
ATOM 1497 C C . ASP A 1 182 ? 2.106 -23.965 -8.623 1.00 93.94 182 ASP A C 1
ATOM 1499 O O . ASP A 1 182 ? 1.587 -23.179 -7.821 1.00 93.94 182 ASP A O 1
ATOM 1503 N N . LEU A 1 183 ? 1.928 -23.836 -9.941 1.00 91.81 183 LEU A N 1
ATOM 1504 C CA . LEU A 1 183 ? 1.084 -22.791 -10.520 1.00 91.81 183 LEU A CA 1
ATOM 1505 C C . LEU A 1 183 ? -0.418 -23.073 -10.367 1.00 91.81 183 LEU A C 1
ATOM 1507 O O . LEU A 1 183 ? -1.199 -22.116 -10.369 1.00 91.81 183 LEU A O 1
ATOM 1511 N N . GLU A 1 184 ? -0.799 -24.331 -10.142 1.00 93.56 184 GLU A N 1
ATOM 1512 C CA . GLU A 1 184 ? -2.181 -24.754 -9.896 1.00 93.56 184 GLU A CA 1
ATOM 1513 C C . GLU A 1 184 ? -2.580 -24.587 -8.423 1.00 93.56 184 GLU A C 1
ATOM 1515 O O . GLU A 1 184 ? -3.769 -24.581 -8.087 1.00 93.56 184 GLU A O 1
ATOM 1520 N N . ALA A 1 185 ? -1.601 -24.412 -7.528 1.00 93.94 185 ALA A N 1
ATOM 1521 C CA . ALA A 1 185 ? -1.868 -24.122 -6.128 1.00 93.94 185 ALA A CA 1
ATOM 1522 C C . ALA A 1 185 ? -2.631 -22.789 -5.970 1.00 93.94 185 ALA A C 1
ATOM 1524 O O . ALA A 1 185 ? -2.351 -21.822 -6.693 1.00 93.94 185 ALA A O 1
ATOM 1525 N N . PRO A 1 186 ? -3.562 -22.693 -4.998 1.00 94.38 186 PRO A N 1
ATOM 1526 C CA . PRO A 1 186 ? -4.338 -21.477 -4.787 1.00 94.38 186 PRO A CA 1
ATOM 1527 C C . PRO A 1 186 ? -3.445 -20.276 -4.460 1.00 94.38 186 PRO A C 1
ATOM 1529 O O . PRO A 1 186 ? -2.646 -20.334 -3.525 1.00 94.38 186 PRO A O 1
ATOM 1532 N N . TYR A 1 187 ? -3.602 -19.182 -5.209 1.00 96.56 187 TYR A N 1
ATOM 1533 C CA . TYR A 1 187 ? -2.764 -17.990 -5.103 1.00 96.56 187 TYR A CA 1
ATOM 1534 C C . TYR A 1 187 ? -3.600 -16.712 -5.075 1.00 96.56 187 TYR A C 1
ATOM 1536 O O . TYR A 1 187 ? -4.274 -16.395 -6.052 1.00 96.56 187 TYR A O 1
ATOM 1544 N N . LEU A 1 188 ? -3.526 -15.969 -3.964 1.00 96.69 188 LEU A N 1
ATOM 1545 C CA . LEU A 1 188 ? -4.321 -14.759 -3.703 1.00 96.69 188 LEU A CA 1
ATOM 1546 C C . LEU A 1 188 ? -5.826 -14.953 -3.981 1.00 96.69 188 LEU A C 1
ATOM 1548 O O . LEU A 1 188 ? -6.499 -14.054 -4.475 1.00 96.69 188 LEU A O 1
ATOM 1552 N N . ASP A 1 189 ? -6.341 -16.135 -3.643 1.00 96.69 189 ASP A N 1
ATOM 1553 C CA . ASP A 1 189 ? -7.681 -16.633 -3.978 1.00 96.69 189 ASP A CA 1
ATOM 1554 C C . ASP A 1 189 ? -8.731 -16.394 -2.877 1.00 96.69 189 ASP A C 1
ATOM 1556 O O . ASP A 1 189 ? -9.882 -16.814 -2.992 1.00 96.69 189 ASP A O 1
ATOM 1560 N N . ILE A 1 190 ? -8.349 -15.720 -1.789 1.00 98.12 190 ILE A N 1
ATOM 1561 C CA . ILE A 1 190 ? -9.299 -15.282 -0.764 1.00 98.12 190 ILE A CA 1
ATOM 1562 C C . ILE A 1 190 ? -10.007 -14.028 -1.271 1.00 98.12 190 ILE A C 1
ATOM 1564 O O . ILE A 1 190 ? -9.354 -13.040 -1.597 1.00 98.12 190 ILE A O 1
ATOM 1568 N N . HIS A 1 191 ? -11.340 -14.060 -1.285 1.00 97.62 191 HIS A N 1
ATOM 1569 C CA . HIS A 1 191 ? -12.179 -12.927 -1.664 1.00 97.62 191 HIS A CA 1
ATOM 1570 C C . HIS A 1 191 ? -13.385 -12.811 -0.732 1.00 97.62 191 HIS A C 1
ATOM 1572 O O . HIS A 1 191 ? -14.106 -13.788 -0.518 1.00 97.62 191 HIS A O 1
ATOM 1578 N N . GLY A 1 192 ? -13.622 -11.612 -0.201 1.00 97.25 192 GLY A N 1
ATOM 1579 C CA . GLY A 1 192 ? -14.768 -11.320 0.658 1.00 97.25 192 GLY A CA 1
ATOM 1580 C C . GLY A 1 192 ? -14.718 -12.039 2.006 1.00 97.25 192 GLY A C 1
ATOM 1581 O O . GLY A 1 192 ? -15.769 -12.412 2.530 1.00 97.25 192 GLY A O 1
ATOM 1582 N N . ALA A 1 193 ? -13.524 -12.273 2.561 1.00 97.88 193 ALA A N 1
ATOM 1583 C CA . ALA A 1 193 ? -13.407 -12.840 3.897 1.00 97.88 193 ALA A CA 1
ATOM 1584 C C . ALA A 1 193 ? -14.026 -11.902 4.945 1.00 97.88 193 ALA A C 1
ATOM 1586 O O . ALA A 1 193 ? -13.997 -10.676 4.805 1.00 97.88 193 ALA A O 1
ATOM 1587 N N . ASP A 1 194 ? -14.587 -12.476 6.011 1.00 97.62 194 ASP A N 1
ATOM 1588 C CA . ASP A 1 194 ? -15.222 -11.686 7.060 1.00 97.62 194 ASP A CA 1
ATOM 1589 C C . ASP A 1 194 ? -14.181 -10.861 7.822 1.00 97.62 194 ASP A C 1
ATOM 1591 O O . ASP A 1 194 ? -13.444 -11.357 8.668 1.00 97.62 194 ASP A O 1
ATOM 1595 N N . VAL A 1 195 ? -14.173 -9.554 7.578 1.00 97.62 195 VAL A N 1
ATOM 1596 C CA . VAL A 1 195 ? -13.254 -8.615 8.228 1.00 97.62 195 VAL A CA 1
ATOM 1597 C C . VAL A 1 195 ? -13.479 -8.545 9.751 1.00 97.62 195 VAL A C 1
ATOM 1599 O O . VAL A 1 195 ? -12.625 -8.026 10.474 1.00 97.62 195 VAL A O 1
ATOM 1602 N N . PHE A 1 196 ? -14.584 -9.073 10.281 1.00 97.62 196 PHE A N 1
ATOM 1603 C CA . PHE A 1 196 ? -14.860 -9.168 11.716 1.00 97.62 196 PHE A CA 1
ATOM 1604 C C . PHE A 1 196 ? -14.591 -10.559 12.311 1.00 97.62 196 PHE A C 1
ATOM 1606 O O . PHE A 1 196 ? -14.837 -10.751 13.504 1.00 97.62 196 PHE A O 1
ATOM 1613 N N . GLU A 1 197 ? -14.025 -11.496 11.545 1.00 97.88 197 GLU A N 1
ATOM 1614 C CA . GLU A 1 197 ? -13.591 -12.792 12.072 1.00 97.88 197 GLU A CA 1
ATOM 1615 C C . GLU A 1 197 ? -12.384 -12.652 13.026 1.00 97.88 197 GLU A C 1
ATOM 1617 O O . GLU A 1 197 ? -11.637 -11.665 12.938 1.00 97.88 197 GLU A O 1
ATOM 1622 N N . PRO A 1 198 ? -12.159 -13.630 13.926 1.00 97.38 198 PRO A N 1
ATOM 1623 C CA . PRO A 1 198 ? -11.021 -13.616 14.842 1.00 97.38 198 PRO A CA 1
ATOM 1624 C C . PRO A 1 198 ? -9.675 -13.457 14.121 1.00 97.38 198 PRO A C 1
ATOM 1626 O O . PRO A 1 198 ? -9.425 -14.057 13.077 1.00 97.38 198 PRO A O 1
ATOM 1629 N N . VAL A 1 199 ? -8.786 -12.646 14.699 1.00 96.31 199 VAL A N 1
ATOM 1630 C CA . VAL A 1 199 ? -7.498 -12.257 14.091 1.00 96.31 199 VAL A CA 1
ATOM 1631 C C . VAL A 1 199 ? -6.295 -12.996 14.681 1.00 96.31 199 VAL A C 1
ATOM 1633 O O . VAL A 1 199 ? -5.161 -12.564 14.496 1.00 96.31 199 VAL A O 1
ATOM 1636 N N . ASP A 1 200 ? -6.511 -14.114 15.375 1.00 92.94 200 ASP A N 1
ATOM 1637 C CA . ASP A 1 200 ? -5.462 -14.880 16.066 1.00 92.94 200 ASP A CA 1
ATOM 1638 C C . ASP A 1 200 ? -4.343 -15.358 15.120 1.00 92.94 200 ASP A C 1
ATOM 1640 O O . ASP A 1 200 ? -3.193 -15.486 15.525 1.00 92.94 200 ASP A O 1
ATOM 1644 N N . PHE A 1 201 ? -4.635 -15.534 13.824 1.00 92.62 201 PHE A N 1
ATOM 1645 C CA . PHE A 1 201 ? -3.635 -15.872 12.797 1.00 92.62 201 PHE A CA 1
ATOM 1646 C C . PHE A 1 201 ? -2.563 -14.778 12.579 1.00 92.62 201 PHE A C 1
ATOM 1648 O O . PHE A 1 201 ? -1.519 -15.015 11.957 1.00 92.62 201 PHE A O 1
ATOM 1655 N N . MET A 1 202 ? -2.803 -13.567 13.087 1.00 93.12 202 MET A N 1
ATOM 1656 C CA . MET A 1 202 ? -1.839 -12.465 13.083 1.00 93.12 202 MET A CA 1
ATOM 1657 C C . MET A 1 202 ? -0.895 -12.498 14.290 1.00 93.12 202 MET A C 1
ATOM 1659 O O . MET A 1 202 ? 0.184 -11.908 14.219 1.00 93.12 202 MET A O 1
ATOM 1663 N N . ASP A 1 203 ? -1.269 -13.175 15.379 1.00 87.31 203 ASP A N 1
ATOM 1664 C CA . ASP A 1 203 ? -0.515 -13.184 16.635 1.00 87.31 203 ASP A CA 1
ATOM 1665 C C . ASP A 1 203 ? 0.627 -14.207 16.597 1.00 87.31 203 ASP A C 1
ATOM 1667 O O . ASP A 1 203 ? 0.584 -15.287 17.188 1.00 87.31 203 ASP A O 1
ATOM 1671 N N . THR A 1 204 ? 1.668 -13.884 15.828 1.00 80.75 204 THR A N 1
ATOM 1672 C CA . THR A 1 204 ? 2.879 -14.702 15.745 1.00 80.75 204 THR A CA 1
ATOM 1673 C C . THR A 1 204 ? 4.133 -13.855 15.948 1.00 80.75 204 THR A C 1
ATOM 1675 O O . THR A 1 204 ? 4.290 -12.770 15.377 1.00 80.75 204 THR A O 1
ATOM 1678 N N . ARG A 1 205 ? 5.073 -14.377 16.752 1.00 66.88 205 ARG A N 1
ATOM 1679 C CA . ARG A 1 205 ? 6.350 -13.706 17.059 1.00 66.88 205 ARG A CA 1
ATOM 1680 C C . ARG A 1 205 ? 7.192 -13.439 15.808 1.00 66.88 205 ARG A C 1
ATOM 1682 O O . ARG A 1 205 ? 7.849 -12.412 15.731 1.00 66.88 205 ARG A O 1
ATOM 1689 N N . PHE A 1 206 ? 7.172 -14.359 14.846 1.00 70.38 206 PHE A N 1
ATOM 1690 C CA . PHE A 1 206 ? 7.877 -14.229 13.564 1.00 70.38 206 PHE A CA 1
ATOM 1691 C C . PHE A 1 206 ? 6.941 -13.758 12.442 1.00 70.38 206 PHE A C 1
ATOM 1693 O O . PHE A 1 206 ? 7.124 -14.124 11.282 1.00 70.38 206 PHE A O 1
ATOM 1700 N N . GLY A 1 207 ? 5.902 -12.996 12.795 1.00 76.12 207 GLY A N 1
ATOM 1701 C CA . GLY A 1 207 ? 4.943 -12.477 11.832 1.00 76.12 207 GLY A CA 1
ATOM 1702 C C . GLY A 1 207 ? 5.484 -11.324 10.983 1.00 76.12 207 GLY A C 1
ATOM 1703 O O . GLY A 1 207 ? 6.564 -10.794 11.234 1.00 76.12 207 GLY A O 1
ATOM 1704 N N . SER A 1 208 ? 4.716 -10.922 9.967 1.00 89.12 208 SER A N 1
ATOM 1705 C CA . SER A 1 208 ? 5.042 -9.760 9.128 1.00 89.12 208 SER A CA 1
ATOM 1706 C C . SER A 1 208 ? 4.591 -8.458 9.799 1.00 89.12 208 SER A C 1
ATOM 1708 O O . SER A 1 208 ? 3.398 -8.147 9.816 1.00 89.12 208 SER A O 1
ATOM 1710 N N . LEU A 1 209 ? 5.542 -7.667 10.310 1.00 95.06 209 LEU A N 1
ATOM 1711 C CA . LEU A 1 209 ? 5.280 -6.338 10.880 1.00 95.06 209 LEU A CA 1
ATOM 1712 C C . LEU A 1 209 ? 4.552 -5.381 9.901 1.00 95.06 209 LEU A C 1
ATOM 1714 O O . LEU A 1 209 ? 3.604 -4.711 10.330 1.00 95.06 209 LEU A O 1
ATOM 1718 N N . PRO A 1 210 ? 4.894 -5.325 8.594 1.00 96.12 210 PRO A N 1
ATOM 1719 C CA . PRO A 1 210 ? 4.106 -4.594 7.596 1.00 96.12 210 PRO A CA 1
ATOM 1720 C C . PRO A 1 210 ? 2.628 -5.003 7.550 1.00 96.12 210 PRO A C 1
ATOM 1722 O O . PRO A 1 210 ? 1.745 -4.145 7.522 1.00 96.12 210 PRO A O 1
ATOM 1725 N N . PHE A 1 211 ? 2.330 -6.304 7.594 1.00 97.31 211 PHE A N 1
ATOM 1726 C CA . PHE A 1 211 ? 0.947 -6.784 7.558 1.00 97.31 211 PHE A CA 1
ATOM 1727 C C . PHE A 1 211 ? 0.210 -6.526 8.866 1.00 97.31 211 PHE A C 1
ATOM 1729 O O . PHE A 1 211 ? -0.946 -6.104 8.833 1.00 97.31 211 PHE A O 1
ATOM 1736 N N . THR A 1 212 ? 0.866 -6.711 10.013 1.00 97.31 212 THR A N 1
ATOM 1737 C CA . THR A 1 212 ? 0.266 -6.397 11.314 1.00 97.31 212 THR A CA 1
ATOM 1738 C C . THR A 1 212 ? -0.082 -4.911 11.404 1.00 97.31 212 THR A C 1
ATOM 1740 O O . THR A 1 212 ? -1.204 -4.566 11.770 1.00 97.31 212 THR A O 1
ATOM 1743 N N . THR A 1 213 ? 0.829 -4.014 11.008 1.00 97.50 213 THR A N 1
ATOM 1744 C CA . THR A 1 213 ? 0.581 -2.561 11.050 1.00 97.50 213 THR A CA 1
ATOM 1745 C C . THR A 1 213 ? -0.527 -2.127 10.088 1.00 97.50 213 THR A C 1
ATOM 1747 O O . THR A 1 213 ? -1.382 -1.327 10.473 1.00 97.50 213 THR A O 1
ATOM 1750 N N . ALA A 1 214 ? -0.584 -2.694 8.880 1.00 98.38 214 ALA A N 1
ATOM 1751 C CA . ALA A 1 214 ? -1.681 -2.450 7.946 1.00 98.38 214 ALA A CA 1
ATOM 1752 C C . ALA A 1 214 ? -3.031 -2.970 8.473 1.00 98.38 214 ALA A C 1
ATOM 1754 O O . ALA A 1 214 ? -4.044 -2.280 8.354 1.00 98.38 214 ALA A O 1
ATOM 1755 N N . MET A 1 215 ? -3.053 -4.145 9.113 1.00 98.25 215 MET A N 1
ATOM 1756 C CA . MET A 1 215 ? -4.260 -4.697 9.734 1.00 98.25 215 MET A CA 1
ATOM 1757 C C . MET A 1 215 ? -4.757 -3.808 10.882 1.00 98.25 215 MET A C 1
ATOM 1759 O O . MET A 1 215 ? -5.957 -3.551 10.972 1.00 98.25 215 MET A O 1
ATOM 1763 N N . VAL A 1 216 ? -3.857 -3.279 11.723 1.00 98.31 216 VAL A N 1
ATOM 1764 C CA . VAL A 1 216 ? -4.219 -2.297 12.762 1.00 98.31 216 VAL A CA 1
ATOM 1765 C C . VAL A 1 216 ? -4.845 -1.054 12.136 1.00 98.31 216 VAL A C 1
ATOM 1767 O O . VAL A 1 216 ? -5.930 -0.658 12.557 1.00 98.31 216 VAL A O 1
ATOM 1770 N N . LEU A 1 217 ? -4.217 -0.469 11.109 1.00 98.12 217 LEU A N 1
ATOM 1771 C CA . LEU A 1 217 ? -4.765 0.699 10.412 1.00 98.12 217 LEU A CA 1
ATOM 1772 C C . LEU A 1 217 ? -6.165 0.419 9.850 1.00 98.12 217 LEU A C 1
ATOM 1774 O O . LEU A 1 217 ? -7.067 1.232 10.043 1.00 98.12 217 LEU A O 1
ATOM 1778 N N . LEU A 1 218 ? -6.370 -0.741 9.219 1.00 98.19 218 LEU A N 1
ATOM 1779 C CA . LEU A 1 218 ? -7.681 -1.162 8.726 1.00 98.19 218 LEU A CA 1
ATOM 1780 C C . LEU A 1 218 ? -8.712 -1.239 9.861 1.00 98.19 218 LEU A C 1
ATOM 1782 O O . LEU A 1 218 ? -9.792 -0.666 9.741 1.00 98.19 218 LEU A O 1
ATOM 1786 N N . LYS A 1 219 ? -8.399 -1.905 10.982 1.00 97.81 219 LYS A N 1
ATOM 1787 C CA . LYS A 1 219 ? -9.347 -2.024 12.107 1.00 97.81 219 LYS A CA 1
ATOM 1788 C C . LYS A 1 219 ? -9.670 -0.666 12.735 1.00 97.81 219 LYS A C 1
ATOM 1790 O O . LYS A 1 219 ? -10.833 -0.415 13.044 1.00 97.81 219 LYS A O 1
ATOM 1795 N N . ILE A 1 220 ? -8.679 0.220 12.867 1.00 95.38 220 ILE A N 1
ATOM 1796 C CA . ILE A 1 220 ? -8.886 1.599 13.330 1.00 95.38 220 ILE A CA 1
ATOM 1797 C C . ILE A 1 220 ? -9.790 2.359 12.358 1.00 95.38 220 ILE A C 1
ATOM 1799 O O . ILE A 1 220 ? -10.752 2.987 12.795 1.00 95.38 220 ILE A O 1
ATOM 1803 N N . LYS A 1 221 ? -9.522 2.276 11.050 1.00 93.69 221 LYS A N 1
ATOM 1804 C CA . LYS A 1 221 ? -10.333 2.918 10.007 1.00 93.69 221 LYS A CA 1
ATOM 1805 C C . LYS A 1 221 ? -11.797 2.491 10.108 1.00 93.69 221 LYS A C 1
ATOM 1807 O O . LYS A 1 221 ? -12.666 3.349 10.193 1.00 93.69 221 LYS A O 1
ATOM 1812 N N . LEU A 1 222 ? -12.066 1.186 10.199 1.00 95.06 222 LEU A N 1
ATOM 1813 C CA . LEU A 1 222 ? -13.427 0.662 10.362 1.00 95.06 222 LEU A CA 1
ATOM 1814 C C . LEU A 1 222 ? -14.085 1.157 11.655 1.00 95.06 222 LEU A C 1
ATOM 1816 O O . LEU A 1 222 ? -15.256 1.522 11.647 1.00 95.06 222 LEU A O 1
ATOM 1820 N N . GLN A 1 223 ? -13.346 1.198 12.766 1.00 91.88 223 GLN A N 1
ATOM 1821 C CA . GLN A 1 223 ? -13.880 1.663 14.046 1.00 91.88 223 GLN A CA 1
ATOM 1822 C C . GLN A 1 223 ? -14.253 3.152 14.000 1.00 91.88 223 GLN A C 1
ATOM 1824 O O . GLN A 1 223 ? -15.322 3.534 14.478 1.00 91.88 223 GLN A O 1
ATOM 1829 N N . LEU A 1 224 ? -13.393 3.982 13.403 1.00 87.00 224 LEU A N 1
ATOM 1830 C CA . LEU A 1 224 ? -13.640 5.410 13.202 1.00 87.00 224 LEU A CA 1
ATOM 1831 C C . LEU A 1 224 ? -14.830 5.649 12.264 1.00 87.00 224 LEU A C 1
ATOM 1833 O O . LEU A 1 224 ? -15.683 6.476 12.577 1.00 87.00 224 LEU A O 1
ATOM 1837 N N . ASP A 1 225 ? -14.931 4.882 11.178 1.00 88.56 225 ASP A N 1
ATOM 1838 C CA . ASP A 1 225 ? -16.046 4.933 10.228 1.00 88.56 225 ASP A CA 1
ATOM 1839 C C . ASP A 1 225 ? -17.385 4.583 10.907 1.00 88.56 225 ASP A C 1
ATOM 1841 O O . ASP A 1 225 ? -18.368 5.311 10.749 1.00 88.56 225 ASP A O 1
ATOM 1845 N N . ILE A 1 226 ? -17.426 3.527 11.735 1.00 89.88 226 ILE A N 1
ATOM 1846 C CA . ILE A 1 226 ? -18.624 3.179 12.522 1.00 89.88 226 ILE A CA 1
ATOM 1847 C C . ILE A 1 226 ? -18.984 4.334 13.459 1.00 89.88 226 ILE A C 1
ATOM 1849 O O . ILE A 1 226 ? -20.127 4.786 13.460 1.00 89.88 226 ILE A O 1
ATOM 1853 N N . HIS A 1 227 ? -18.020 4.852 14.227 1.00 84.56 227 HIS A N 1
ATOM 1854 C CA . HIS A 1 227 ? -18.269 5.960 15.148 1.00 84.56 227 HIS A CA 1
ATOM 1855 C C . HIS A 1 227 ? -18.792 7.213 14.443 1.00 84.56 227 HIS A C 1
ATOM 1857 O O . HIS A 1 227 ? -19.717 7.845 14.955 1.00 84.56 227 HIS A O 1
ATOM 1863 N N . ALA A 1 228 ? -18.239 7.554 13.279 1.00 80.62 228 ALA A N 1
ATOM 1864 C CA . ALA A 1 228 ? -18.695 8.686 12.487 1.00 80.62 228 ALA A CA 1
ATOM 1865 C C . ALA A 1 228 ? -20.156 8.510 12.044 1.00 80.62 228 ALA A C 1
ATOM 1867 O O . ALA A 1 228 ? -20.946 9.442 12.186 1.00 80.62 228 ALA A O 1
ATOM 1868 N N . MET A 1 229 ? -20.542 7.316 11.579 1.00 82.50 229 MET A N 1
ATOM 1869 C CA . MET A 1 229 ? -21.909 7.045 11.110 1.00 82.50 229 MET A CA 1
ATOM 1870 C C . MET A 1 229 ? -22.939 6.895 12.236 1.00 82.50 229 MET A C 1
ATOM 1872 O O . MET A 1 229 ? -24.111 7.222 12.045 1.00 82.50 229 MET A O 1
ATOM 1876 N N . THR A 1 230 ? -22.542 6.378 13.400 1.00 85.50 230 THR A N 1
ATOM 1877 C CA . THR A 1 230 ? -23.487 6.019 14.472 1.00 85.50 230 THR A CA 1
ATOM 1878 C C . THR A 1 230 ? -23.535 7.041 15.600 1.00 85.50 230 THR A C 1
ATOM 1880 O O . THR A 1 230 ? -24.460 7.021 16.407 1.00 85.50 230 THR A O 1
ATOM 1883 N N . ASN A 1 231 ? -22.551 7.939 15.689 1.00 78.88 231 ASN A N 1
ATOM 1884 C CA . ASN A 1 231 ? -22.493 8.976 16.715 1.00 78.88 231 ASN A CA 1
ATOM 1885 C C . ASN A 1 231 ? -21.999 10.327 16.154 1.00 78.88 231 ASN A C 1
ATOM 1887 O O . ASN A 1 231 ? -20.931 10.803 16.548 1.00 78.88 231 ASN A O 1
ATOM 1891 N N . PRO A 1 232 ? -22.776 10.985 15.272 1.00 70.62 232 PRO A N 1
ATOM 1892 C CA . PRO A 1 232 ? -22.416 12.282 14.690 1.00 70.62 232 PRO A CA 1
ATOM 1893 C C . PRO A 1 232 ? -22.566 13.460 15.671 1.00 70.62 232 PRO A C 1
ATOM 1895 O O . PRO A 1 232 ? -22.224 14.593 15.337 1.00 70.62 232 PRO A O 1
ATOM 1898 N N . GLU A 1 233 ? -23.071 13.223 16.885 1.00 70.38 233 GLU A N 1
ATOM 1899 C CA . GLU A 1 233 ? -23.378 14.257 17.882 1.00 70.38 233 GLU A CA 1
ATOM 1900 C C . GLU A 1 233 ? -22.228 15.236 18.183 1.00 70.38 233 GLU A C 1
ATOM 1902 O O . GLU A 1 233 ? -22.489 16.437 18.266 1.00 70.38 233 GLU A O 1
ATOM 1907 N N . PRO A 1 234 ? -20.953 14.812 18.299 1.00 68.38 234 PRO A N 1
ATOM 1908 C CA . PRO A 1 234 ? -19.849 15.756 18.468 1.00 68.38 234 PRO A CA 1
ATOM 1909 C C . PRO A 1 234 ? -19.738 16.779 17.326 1.00 68.38 234 PRO A C 1
ATOM 1911 O O . PRO A 1 234 ? -19.410 17.934 17.587 1.00 68.38 234 PRO A O 1
ATOM 1914 N N . LEU A 1 235 ? -20.051 16.387 16.084 1.00 63.16 235 LEU A N 1
ATOM 1915 C CA . LEU A 1 235 ? -20.051 17.276 14.916 1.00 63.16 235 LEU A CA 1
ATOM 1916 C C . LEU A 1 235 ? -21.318 18.134 14.855 1.00 63.16 235 LEU A C 1
ATOM 1918 O O . LEU A 1 235 ? -21.228 19.331 14.593 1.00 63.16 235 LEU A O 1
ATOM 1922 N N . ARG A 1 236 ? -22.487 17.562 15.167 1.00 67.38 236 ARG A N 1
ATOM 1923 C CA . ARG A 1 236 ? -23.772 18.290 15.202 1.00 67.38 236 ARG A CA 1
ATOM 1924 C C . ARG A 1 236 ? -23.827 19.379 16.274 1.00 67.38 236 ARG A C 1
ATOM 1926 O O . ARG A 1 236 ? -24.567 20.344 16.140 1.00 67.38 236 ARG A O 1
ATOM 1933 N N . ARG A 1 237 ? -23.015 19.265 17.329 1.00 72.12 237 ARG A N 1
ATOM 1934 C CA . ARG A 1 237 ? -22.840 20.338 18.326 1.00 72.12 237 ARG A CA 1
ATOM 1935 C C . ARG A 1 237 ? -22.050 21.535 17.800 1.00 72.12 237 ARG A C 1
ATOM 1937 O O . ARG A 1 237 ? -22.126 22.606 18.392 1.00 72.12 237 ARG A O 1
ATOM 1944 N N . LEU A 1 238 ? -21.266 21.345 16.741 1.00 64.81 238 LEU A N 1
ATOM 1945 C CA . LEU A 1 238 ? -20.371 22.358 16.180 1.00 64.81 238 LEU A CA 1
ATOM 1946 C C . LEU A 1 238 ? -20.892 22.938 14.859 1.00 64.81 238 LEU A C 1
ATOM 1948 O O . LEU A 1 238 ? -20.472 24.027 14.477 1.00 64.81 238 LEU A O 1
ATOM 1952 N N . LEU A 1 239 ? -21.772 22.220 14.156 1.00 70.94 239 LEU A N 1
ATOM 1953 C CA . LEU A 1 239 ? -22.193 22.518 12.787 1.00 70.94 239 LEU A CA 1
ATOM 1954 C C . LEU A 1 239 ? -23.698 22.258 12.597 1.00 70.94 239 LEU A C 1
ATOM 1956 O O . LEU A 1 239 ? -24.248 21.392 13.279 1.00 70.94 239 LEU A O 1
ATOM 1960 N N . PRO A 1 240 ? -24.363 22.946 11.644 1.00 78.44 240 PRO A N 1
ATOM 1961 C CA . PRO A 1 240 ? -25.718 22.591 11.220 1.00 78.44 240 PRO A CA 1
ATOM 1962 C C . PRO A 1 240 ? -25.817 21.109 10.845 1.00 78.44 240 PRO A C 1
ATOM 1964 O O . PRO A 1 240 ? -24.864 20.553 10.293 1.00 78.44 240 PRO A O 1
ATOM 1967 N N . SER A 1 241 ? -26.961 20.479 11.121 1.00 71.94 241 SER A N 1
ATOM 1968 C CA . SER A 1 241 ? -27.124 19.023 10.972 1.00 71.94 241 SER A CA 1
ATOM 1969 C C . SER A 1 241 ? -26.830 18.552 9.549 1.00 71.94 241 SER A C 1
ATOM 1971 O O . SER A 1 241 ? -26.131 17.564 9.370 1.00 71.94 241 SER A O 1
ATOM 1973 N N . GLU A 1 242 ? -27.252 19.313 8.540 1.00 70.75 242 GLU A N 1
ATOM 1974 C CA . GLU A 1 242 ? -27.012 19.016 7.128 1.00 70.75 242 GLU A CA 1
ATOM 1975 C C . GLU A 1 242 ? -25.516 19.047 6.777 1.00 70.75 242 GLU A C 1
ATOM 1977 O O . GLU A 1 242 ? -25.034 18.217 6.010 1.00 70.75 242 GLU A O 1
ATOM 1982 N N . VAL A 1 243 ? -24.763 19.982 7.364 1.00 66.44 243 VAL A N 1
ATOM 1983 C CA . VAL A 1 243 ? -23.313 20.116 7.156 1.00 66.44 243 VAL A CA 1
ATOM 1984 C C . VAL A 1 243 ? -22.566 19.011 7.900 1.00 66.44 243 VAL A C 1
ATOM 1986 O O . VAL A 1 243 ? -21.643 18.413 7.353 1.00 66.44 243 VAL A O 1
ATOM 1989 N N . ALA A 1 244 ? -22.978 18.704 9.133 1.00 66.50 244 ALA A N 1
ATOM 1990 C CA . ALA A 1 244 ? -22.421 17.604 9.910 1.00 66.50 244 ALA A CA 1
ATOM 1991 C C . ALA A 1 244 ? -22.650 16.254 9.212 1.00 66.50 244 ALA A C 1
ATOM 1993 O O . ALA A 1 244 ? -21.714 15.465 9.098 1.00 66.50 244 ALA A O 1
ATOM 1994 N N . ASP A 1 245 ? -23.853 16.016 8.688 1.00 68.50 245 ASP A N 1
ATOM 1995 C CA . ASP A 1 245 ? -24.202 14.787 7.976 1.00 68.50 245 ASP A CA 1
ATOM 1996 C C . ASP A 1 245 ? -23.435 14.673 6.644 1.00 68.50 245 ASP A C 1
ATOM 1998 O O . ASP A 1 245 ? -22.918 13.600 6.332 1.00 68.50 245 ASP A O 1
ATOM 2002 N N . GLN A 1 246 ? -23.254 15.773 5.897 1.00 64.44 246 GLN A N 1
ATOM 2003 C CA . GLN A 1 246 ? -22.388 15.795 4.706 1.00 64.44 246 GLN A CA 1
ATOM 2004 C C . GLN A 1 246 ? -20.924 15.497 5.039 1.00 64.44 246 GLN A C 1
ATOM 2006 O O . GLN A 1 246 ? -20.265 14.761 4.304 1.00 64.44 246 GLN A O 1
ATOM 2011 N N . ILE A 1 247 ? -20.406 16.040 6.143 1.00 64.31 247 ILE A N 1
ATOM 2012 C CA . ILE A 1 247 ? -19.040 15.769 6.601 1.00 64.31 247 ILE A CA 1
ATOM 2013 C C . ILE A 1 247 ? -18.901 14.305 6.998 1.00 64.31 247 ILE A C 1
ATOM 2015 O O . ILE A 1 247 ? -17.958 13.659 6.565 1.00 64.31 247 ILE A O 1
ATOM 2019 N N . VAL A 1 248 ? -19.845 13.748 7.759 1.00 67.31 248 VAL A N 1
ATOM 2020 C CA . VAL A 1 248 ? -19.842 12.324 8.120 1.00 67.31 248 VAL A CA 1
ATOM 2021 C C . VAL A 1 248 ? -19.858 11.451 6.867 1.00 67.31 248 VAL A C 1
ATOM 2023 O O . VAL A 1 248 ? -19.001 10.586 6.727 1.00 67.31 248 VAL A O 1
ATOM 2026 N N . GLN A 1 249 ? -20.757 11.717 5.918 1.00 65.56 249 GLN A N 1
ATOM 2027 C CA . GLN A 1 249 ? -20.830 10.966 4.660 1.00 65.56 249 GLN A CA 1
ATOM 2028 C C . GLN A 1 249 ? -19.564 11.105 3.803 1.00 65.56 249 GLN A C 1
ATOM 2030 O O . GLN A 1 249 ? -19.188 10.160 3.119 1.00 65.56 249 GLN A O 1
ATOM 2035 N N . SER A 1 250 ? -18.886 12.253 3.861 1.00 62.09 250 SER A N 1
ATOM 2036 C CA . SER A 1 250 ? -17.625 12.494 3.144 1.00 62.09 250 SER A CA 1
ATOM 2037 C C . SER A 1 250 ? -16.395 11.943 3.881 1.00 62.09 250 SER A C 1
ATOM 2039 O O . SER A 1 250 ? -15.345 11.747 3.269 1.00 62.09 250 SER A O 1
ATOM 2041 N N . ASN A 1 251 ? -16.509 11.708 5.192 1.00 62.56 251 ASN A N 1
ATOM 2042 C CA . ASN A 1 251 ? -15.436 11.223 6.060 1.00 62.56 251 ASN A CA 1
ATOM 2043 C C . ASN A 1 251 ? -15.384 9.700 6.147 1.00 62.56 251 ASN A C 1
ATOM 2045 O O . ASN A 1 251 ? -14.316 9.172 6.449 1.00 62.56 251 ASN A O 1
ATOM 2049 N N . VAL A 1 252 ? -16.506 9.013 5.916 1.00 65.94 252 VAL A N 1
ATOM 2050 C CA . VAL A 1 252 ? -16.572 7.551 5.966 1.00 65.94 252 VAL A CA 1
ATOM 2051 C C . VAL A 1 252 ? -16.035 6.990 4.662 1.00 65.94 252 VAL A C 1
ATOM 2053 O O . VAL A 1 252 ? -16.516 7.303 3.573 1.00 65.94 252 VAL A O 1
ATOM 2056 N N . ARG A 1 253 ? -15.002 6.162 4.777 1.00 72.00 253 ARG A N 1
ATOM 2057 C CA . ARG A 1 253 ? -14.156 5.790 3.640 1.00 72.00 253 ARG A CA 1
ATOM 2058 C C . ARG A 1 253 ? -14.314 4.343 3.216 1.00 72.00 253 ARG A C 1
ATOM 2060 O O . ARG A 1 253 ? -13.959 4.035 2.080 1.00 72.00 253 ARG A O 1
ATOM 2067 N N . SER A 1 254 ? -14.765 3.475 4.114 1.00 85.69 254 SER A N 1
ATOM 2068 C CA . SER A 1 254 ? -14.837 2.045 3.863 1.00 85.69 254 SER A CA 1
ATOM 2069 C C . SER A 1 254 ? -16.203 1.618 3.350 1.00 85.69 254 SER A C 1
ATOM 2071 O O . SER A 1 254 ? -17.214 1.758 4.044 1.00 85.69 254 SER A O 1
ATOM 2073 N N . SER A 1 255 ? -16.228 1.005 2.165 1.00 87.50 255 SER A N 1
ATOM 2074 C CA . SER A 1 255 ? -17.428 0.349 1.632 1.00 87.50 255 SER A CA 1
ATOM 2075 C C . SER A 1 255 ? -17.944 -0.756 2.558 1.00 87.50 255 SER A C 1
ATOM 2077 O O . SER A 1 255 ? -19.153 -0.976 2.622 1.00 87.50 255 SER A O 1
ATOM 2079 N N . ILE A 1 256 ? -17.057 -1.386 3.342 1.00 92.44 256 ILE A N 1
ATOM 2080 C CA . ILE A 1 256 ? -17.405 -2.401 4.348 1.00 92.44 256 ILE A CA 1
ATOM 2081 C C . ILE A 1 256 ? -18.385 -1.846 5.384 1.00 92.44 256 ILE A C 1
ATOM 2083 O O . ILE A 1 256 ? -19.210 -2.604 5.883 1.00 92.44 256 ILE A O 1
ATOM 2087 N N . ILE A 1 257 ? -18.302 -0.553 5.722 1.00 91.50 257 ILE A N 1
ATOM 2088 C CA . ILE A 1 257 ? -19.181 0.093 6.705 1.00 91.50 257 ILE A CA 1
ATOM 2089 C C . ILE A 1 257 ? -20.354 0.795 6.019 1.00 91.50 257 ILE A C 1
ATOM 2091 O O . ILE A 1 257 ? -21.498 0.589 6.428 1.00 91.50 257 ILE A O 1
ATOM 2095 N N . THR A 1 258 ? -20.107 1.577 4.961 1.00 86.56 258 THR A N 1
ATOM 2096 C CA . THR A 1 258 ? -21.157 2.390 4.311 1.00 86.56 258 THR A CA 1
ATOM 2097 C C . THR A 1 258 ? -22.277 1.562 3.693 1.00 86.56 258 THR A C 1
ATOM 2099 O O . THR A 1 258 ? -23.401 2.046 3.586 1.00 86.56 258 THR A O 1
ATOM 2102 N N . THR A 1 259 ? -22.000 0.317 3.303 1.00 87.25 259 THR A N 1
ATOM 2103 C CA . THR A 1 259 ? -22.990 -0.571 2.679 1.00 87.25 259 THR A CA 1
ATOM 2104 C C . THR A 1 259 ? -23.783 -1.415 3.683 1.00 87.25 259 THR A C 1
ATOM 2106 O O . THR A 1 259 ? -24.663 -2.173 3.275 1.00 87.25 259 THR A O 1
ATOM 2109 N N . ARG A 1 260 ? -23.526 -1.297 4.998 1.00 89.44 260 ARG A N 1
ATOM 2110 C CA . ARG A 1 260 ? -24.197 -2.128 6.015 1.00 89.44 260 ARG A CA 1
ATOM 2111 C C . ARG A 1 260 ? -25.590 -1.590 6.362 1.00 89.44 260 ARG A C 1
ATOM 2113 O O . ARG A 1 260 ? -25.688 -0.506 6.937 1.00 89.44 260 ARG A O 1
ATOM 2120 N N . PRO A 1 261 ? -26.672 -2.358 6.130 1.00 87.12 261 PRO A N 1
ATOM 2121 C CA . PRO A 1 261 ? -28.039 -1.873 6.340 1.00 87.12 261 PRO A CA 1
ATOM 2122 C C . PRO A 1 261 ? -28.396 -1.672 7.821 1.00 87.12 261 PRO A C 1
ATOM 2124 O O . PRO A 1 261 ? -29.088 -0.719 8.166 1.00 87.12 261 PRO A O 1
ATOM 2127 N N . ASN A 1 262 ? -27.893 -2.532 8.712 1.00 90.94 262 ASN A N 1
ATOM 2128 C CA . ASN A 1 262 ? -28.246 -2.547 10.138 1.00 90.94 262 ASN A CA 1
ATOM 2129 C C . ASN A 1 262 ? -27.143 -1.955 11.028 1.00 90.94 262 ASN A C 1
ATOM 2131 O O . ASN A 1 262 ? -27.017 -2.313 12.202 1.00 90.94 262 ASN A O 1
ATOM 2135 N N . LEU A 1 263 ? -26.329 -1.046 10.476 1.00 90.25 263 LEU A N 1
ATOM 2136 C CA . LEU A 1 263 ? -25.147 -0.516 11.155 1.00 90.25 263 LEU A CA 1
ATOM 2137 C C . LEU A 1 263 ? -25.471 0.061 12.539 1.00 90.25 263 LEU A C 1
ATOM 2139 O O . LEU A 1 263 ? -24.744 -0.213 13.486 1.00 90.25 263 LEU A O 1
ATOM 2143 N N . GLN A 1 264 ? -26.574 0.804 12.680 1.00 89.38 264 GLN A N 1
ATOM 2144 C CA . GLN A 1 264 ? -26.953 1.425 13.956 1.00 89.38 264 GLN A CA 1
ATOM 2145 C C . GLN A 1 264 ? -27.210 0.398 15.067 1.00 89.38 264 GLN A C 1
ATOM 2147 O O . GLN A 1 264 ? -26.741 0.573 16.190 1.00 89.38 264 GLN A O 1
ATOM 2152 N N . SER A 1 265 ? -27.923 -0.690 14.763 1.00 93.44 265 SER A N 1
ATOM 2153 C CA . SER A 1 265 ? -28.207 -1.749 15.739 1.00 93.44 265 SER A CA 1
ATOM 2154 C C . SER A 1 265 ? -26.993 -2.637 16.024 1.00 93.44 265 SER A C 1
ATOM 2156 O O . SER A 1 265 ? -26.858 -3.141 17.134 1.00 93.44 265 SER A O 1
ATOM 2158 N N . GLU A 1 266 ? -26.099 -2.817 15.047 1.00 94.25 266 GLU A N 1
ATOM 2159 C CA . GLU A 1 266 ? -24.908 -3.673 15.173 1.00 94.25 266 GLU A CA 1
ATOM 2160 C C . GLU A 1 266 ? -23.685 -2.935 15.744 1.00 94.25 266 GLU A C 1
ATOM 2162 O O . GLU A 1 266 ? -22.734 -3.574 16.199 1.00 94.25 266 GLU A O 1
ATOM 2167 N N . ALA A 1 267 ? -23.698 -1.598 15.750 1.00 92.81 267 ALA A N 1
ATOM 2168 C CA . ALA A 1 267 ? -22.547 -0.746 16.046 1.00 92.81 267 ALA A CA 1
ATOM 2169 C C . ALA A 1 267 ? -21.790 -1.165 17.310 1.00 92.81 267 ALA A C 1
ATOM 2171 O O . ALA A 1 267 ? -20.574 -1.344 17.283 1.00 92.81 267 ALA A O 1
ATOM 2172 N N . ALA A 1 268 ? -22.511 -1.362 18.417 1.00 94.06 268 ALA A N 1
ATOM 2173 C CA . ALA A 1 268 ? -21.915 -1.718 19.701 1.00 94.06 268 ALA A CA 1
ATOM 2174 C C . ALA A 1 268 ? -21.183 -3.071 19.655 1.00 94.06 268 ALA A C 1
ATOM 2176 O O . ALA A 1 268 ? -20.089 -3.202 20.207 1.00 94.06 268 ALA A O 1
ATOM 2177 N N . GLN A 1 269 ? -21.753 -4.062 18.963 1.00 96.44 269 GLN A N 1
ATOM 2178 C CA . GLN A 1 269 ? -21.152 -5.386 18.800 1.00 96.44 269 GLN A CA 1
ATOM 2179 C C . GLN A 1 269 ? -19.916 -5.333 17.895 1.00 96.44 269 GLN A C 1
ATOM 2181 O O . GLN A 1 269 ? -18.885 -5.931 18.219 1.00 96.44 269 GLN A O 1
ATOM 2186 N N . LEU A 1 270 ? -20.000 -4.607 16.777 1.00 96.38 270 LEU A N 1
ATOM 2187 C CA . LEU A 1 270 ? -18.883 -4.445 15.846 1.00 96.38 270 LEU A CA 1
ATOM 2188 C C . LEU A 1 270 ? -17.722 -3.702 16.514 1.00 96.38 270 LEU A C 1
ATOM 2190 O O . LEU A 1 270 ? -16.591 -4.178 16.467 1.00 96.38 270 LEU A O 1
ATOM 2194 N N . ILE A 1 271 ? -17.998 -2.605 17.225 1.00 94.56 271 ILE A N 1
ATOM 2195 C CA . ILE A 1 271 ? -16.991 -1.863 18.000 1.00 94.56 271 ILE A CA 1
ATOM 2196 C C . ILE A 1 271 ? -16.349 -2.765 19.057 1.00 94.56 271 ILE A C 1
ATOM 2198 O O . ILE A 1 271 ? -15.126 -2.789 19.160 1.00 94.56 271 ILE A O 1
ATOM 2202 N N . GLY A 1 272 ? -17.139 -3.539 19.809 1.00 96.38 272 GLY A N 1
ATOM 2203 C CA . GLY A 1 272 ? -16.606 -4.479 20.800 1.00 96.38 272 GLY A CA 1
ATOM 2204 C C . GLY A 1 272 ? -15.747 -5.593 20.187 1.00 96.38 272 GLY A C 1
ATOM 2205 O O . GLY A 1 272 ? -14.842 -6.117 20.835 1.00 96.38 272 GLY A O 1
ATOM 2206 N N . THR A 1 273 ? -16.001 -5.953 18.930 1.00 98.12 273 THR A N 1
ATOM 2207 C CA . THR A 1 273 ? -15.175 -6.901 18.170 1.00 98.12 273 THR A CA 1
ATOM 2208 C C . THR A 1 273 ? -13.873 -6.258 17.708 1.00 98.12 273 THR A C 1
ATOM 2210 O O . THR A 1 273 ? -12.802 -6.810 17.952 1.00 98.12 273 THR A O 1
ATOM 2213 N N . LEU A 1 274 ? -13.942 -5.052 17.142 1.00 97.12 274 LEU A N 1
ATOM 2214 C CA . LEU A 1 274 ? -12.766 -4.289 16.726 1.00 97.12 274 LEU A CA 1
ATOM 2215 C C . LEU A 1 274 ? -11.847 -3.950 17.906 1.00 97.12 274 LEU A C 1
ATOM 2217 O O . LEU A 1 274 ? -10.637 -4.077 17.766 1.00 97.12 274 LEU A O 1
ATOM 2221 N N . ASP A 1 275 ? -12.393 -3.607 19.076 1.00 95.50 275 ASP A N 1
ATOM 2222 C CA . ASP A 1 275 ? -11.609 -3.362 20.294 1.00 95.50 275 ASP A CA 1
ATOM 2223 C C . ASP A 1 275 ? -10.779 -4.595 20.692 1.00 95.50 275 ASP A C 1
ATOM 2225 O O . ASP A 1 275 ? -9.590 -4.469 20.990 1.00 95.50 275 ASP A O 1
ATOM 2229 N N . ARG A 1 276 ? -11.376 -5.796 20.647 1.00 96.25 276 ARG A N 1
ATOM 2230 C CA . ARG A 1 276 ? -10.661 -7.055 20.924 1.00 96.25 276 ARG A CA 1
ATOM 2231 C C . ARG A 1 276 ? -9.586 -7.335 19.878 1.00 96.25 276 ARG A C 1
ATOM 2233 O O . ARG A 1 276 ? -8.477 -7.715 20.237 1.00 96.25 276 ARG A O 1
ATOM 2240 N N . HIS A 1 277 ? -9.896 -7.125 18.599 1.00 97.62 277 HIS A N 1
ATOM 2241 C CA . HIS A 1 277 ? -8.925 -7.313 17.520 1.00 97.62 277 HIS A CA 1
ATOM 2242 C C . HIS A 1 277 ? -7.745 -6.357 17.657 1.00 97.62 277 HIS A C 1
ATOM 2244 O O . HIS A 1 277 ? -6.602 -6.775 17.511 1.00 97.62 277 HIS A O 1
ATOM 2250 N N . LEU A 1 278 ? -8.004 -5.086 17.965 1.00 96.44 278 LEU A N 1
ATOM 2251 C CA . LEU A 1 278 ? -6.959 -4.094 18.171 1.00 96.44 278 LEU A CA 1
ATOM 2252 C C . LEU A 1 278 ? -6.073 -4.458 19.362 1.00 96.44 278 LEU A C 1
ATOM 2254 O O . LEU A 1 278 ? -4.859 -4.391 19.220 1.00 96.44 278 LEU A O 1
ATOM 2258 N N . ASP A 1 279 ? -6.636 -4.896 20.492 1.00 93.94 279 ASP A N 1
ATOM 2259 C CA . ASP A 1 279 ? -5.831 -5.345 21.638 1.00 93.94 279 ASP A CA 1
ATOM 2260 C C . ASP A 1 279 ? -4.873 -6.498 21.246 1.00 93.94 279 ASP A C 1
ATOM 2262 O O . ASP A 1 279 ? -3.698 -6.458 21.615 1.00 93.94 279 ASP A O 1
ATOM 2266 N N . VAL A 1 280 ? -5.326 -7.476 20.446 1.00 95.31 280 VAL A N 1
ATOM 2267 C CA . VAL A 1 280 ? -4.468 -8.562 19.918 1.00 95.31 280 VAL A CA 1
ATOM 2268 C C . VAL A 1 280 ? -3.399 -8.016 18.969 1.00 95.31 280 VAL A C 1
ATOM 2270 O O . VAL A 1 280 ? -2.212 -8.273 19.149 1.00 95.31 280 VAL A O 1
ATOM 2273 N N . LEU A 1 281 ? -3.795 -7.226 17.971 1.00 96.81 281 LEU A N 1
ATOM 2274 C CA . LEU A 1 281 ? -2.897 -6.752 16.917 1.00 96.81 281 LEU A CA 1
ATOM 2275 C C . LEU A 1 281 ? -1.842 -5.760 17.430 1.00 96.81 281 LEU A C 1
ATOM 2277 O O . LEU A 1 281 ? -0.690 -5.809 16.999 1.00 96.81 281 LEU A O 1
ATOM 2281 N N . PHE A 1 282 ? -2.208 -4.874 18.362 1.00 95.62 282 PHE A N 1
ATOM 2282 C CA . PHE A 1 282 ? -1.261 -3.960 18.999 1.00 95.62 282 PHE A CA 1
ATOM 2283 C C . PHE A 1 282 ? -0.191 -4.730 19.781 1.00 95.62 282 PHE A C 1
ATOM 2285 O O . PHE A 1 282 ? 0.999 -4.426 19.644 1.00 95.62 282 PHE A O 1
ATOM 2292 N N . SER A 1 283 ? -0.603 -5.746 20.546 1.00 92.88 283 SER A N 1
ATOM 2293 C CA . SER A 1 283 ? 0.297 -6.638 21.283 1.00 92.88 283 SER A CA 1
ATOM 2294 C C . SER A 1 283 ? 1.180 -7.476 20.359 1.00 92.88 283 SER A C 1
ATOM 2296 O O . SER A 1 283 ? 2.383 -7.584 20.605 1.00 92.88 283 SER A O 1
ATOM 2298 N N . ALA A 1 284 ? 0.630 -8.004 19.264 1.00 94.50 284 ALA A N 1
ATOM 2299 C CA . ALA A 1 284 ? 1.387 -8.758 18.269 1.00 94.50 284 ALA A CA 1
ATOM 2300 C C . ALA A 1 284 ? 2.479 -7.887 17.625 1.00 94.50 284 ALA A C 1
ATOM 2302 O O . ALA A 1 284 ? 3.647 -8.272 17.598 1.00 94.50 284 ALA A O 1
ATOM 2303 N N . ALA A 1 285 ? 2.138 -6.667 17.198 1.00 95.19 285 ALA A N 1
ATOM 2304 C CA . ALA A 1 285 ? 3.106 -5.732 16.628 1.00 95.19 285 ALA A CA 1
ATOM 2305 C C . ALA A 1 285 ? 4.170 -5.293 17.643 1.00 95.19 285 ALA A C 1
ATOM 2307 O O . ALA A 1 285 ? 5.340 -5.234 17.289 1.00 95.19 285 ALA A O 1
ATOM 2308 N N . LYS A 1 286 ? 3.794 -5.042 18.907 1.00 93.31 286 LYS A N 1
ATOM 2309 C CA . LYS A 1 286 ? 4.741 -4.740 20.000 1.00 93.31 286 LYS A CA 1
ATOM 2310 C C . LYS A 1 286 ? 5.678 -5.916 20.284 1.00 93.31 286 LYS A C 1
ATOM 2312 O O . LYS A 1 286 ? 6.839 -5.703 20.609 1.00 93.31 286 LYS A O 1
ATOM 2317 N N . THR A 1 287 ? 5.196 -7.150 20.140 1.00 93.25 287 THR A N 1
ATOM 2318 C CA . THR A 1 287 ? 6.019 -8.363 20.271 1.00 93.25 287 THR A CA 1
ATOM 2319 C C . THR A 1 287 ? 6.984 -8.533 19.098 1.00 93.25 287 THR A C 1
ATOM 2321 O O . THR A 1 287 ? 8.117 -8.967 19.297 1.00 93.25 287 THR A O 1
ATOM 2324 N N . GLN A 1 288 ? 6.547 -8.194 17.882 1.00 94.25 288 GLN A N 1
ATOM 2325 C CA . GLN A 1 288 ? 7.382 -8.209 16.677 1.00 94.25 288 GLN A CA 1
ATOM 2326 C C . GLN A 1 288 ? 8.448 -7.106 16.730 1.00 94.25 288 GLN A C 1
ATOM 2328 O O . GLN A 1 288 ? 9.602 -7.354 16.395 1.00 94.25 288 GLN A O 1
ATOM 2333 N N . ASN A 1 289 ? 8.066 -5.905 17.170 1.00 95.50 289 ASN A N 1
ATOM 2334 C CA . ASN A 1 289 ? 8.921 -4.729 17.265 1.00 95.50 289 ASN A CA 1
ATOM 2335 C C . ASN A 1 289 ? 8.384 -3.772 18.345 1.00 95.50 289 ASN A C 1
ATOM 2337 O O . ASN A 1 289 ? 7.350 -3.126 18.169 1.00 95.50 289 ASN A O 1
ATOM 2341 N N . ASP A 1 290 ? 9.088 -3.647 19.467 1.00 94.56 290 ASP A N 1
ATOM 2342 C CA . ASP A 1 290 ? 8.629 -2.878 20.633 1.00 94.56 290 ASP A CA 1
ATOM 2343 C C . ASP A 1 290 ? 8.649 -1.352 20.418 1.00 94.56 290 ASP A C 1
ATOM 2345 O O . ASP A 1 290 ? 8.070 -0.600 21.206 1.00 94.56 290 ASP A O 1
ATOM 2349 N N . GLN A 1 291 ? 9.262 -0.886 19.325 1.00 94.50 291 GLN A N 1
ATOM 2350 C CA . GLN A 1 291 ? 9.426 0.533 19.011 1.00 94.50 291 GLN A CA 1
ATOM 2351 C C . GLN A 1 291 ? 8.407 1.050 17.992 1.00 94.50 291 GLN A C 1
ATOM 2353 O O . GLN A 1 291 ? 8.256 2.267 17.867 1.00 94.50 291 GLN A O 1
ATOM 2358 N N . ILE A 1 292 ? 7.700 0.169 17.271 1.00 96.19 292 ILE A N 1
ATOM 2359 C CA . ILE A 1 292 ? 6.893 0.549 16.099 1.00 96.19 292 ILE A CA 1
ATOM 2360 C C . ILE A 1 292 ? 5.832 1.609 16.410 1.00 96.19 292 ILE A C 1
ATOM 2362 O O . ILE A 1 292 ? 5.692 2.578 15.666 1.00 96.19 292 ILE A O 1
ATOM 2366 N N . TRP A 1 293 ? 5.111 1.470 17.525 1.00 96.44 293 TRP A N 1
ATOM 2367 C CA . TRP A 1 293 ? 4.011 2.372 17.870 1.00 96.44 293 TRP A CA 1
ATOM 2368 C C . TRP A 1 293 ? 4.495 3.733 18.353 1.00 96.44 293 TRP A C 1
ATOM 2370 O O . TRP A 1 293 ? 3.960 4.757 17.932 1.00 96.44 293 TRP A O 1
ATOM 2380 N N . THR A 1 294 ? 5.534 3.751 19.187 1.00 96.19 294 THR A N 1
ATOM 2381 C CA . THR A 1 294 ? 6.181 4.995 19.619 1.00 96.19 294 THR A CA 1
ATOM 2382 C C . THR A 1 294 ? 6.753 5.732 18.412 1.00 96.19 294 THR A C 1
ATOM 2384 O O . THR A 1 294 ? 6.506 6.922 18.235 1.00 96.19 294 THR A O 1
ATOM 2387 N N . LEU A 1 295 ? 7.443 5.007 17.524 1.00 96.69 295 LEU A N 1
ATOM 2388 C CA . LEU A 1 295 ? 8.023 5.583 16.320 1.00 96.69 295 LEU A CA 1
ATOM 2389 C C . LEU A 1 295 ? 6.952 6.117 15.362 1.00 96.69 295 LEU A C 1
ATOM 2391 O O . LEU A 1 295 ? 7.148 7.192 14.814 1.00 96.69 295 LEU A O 1
ATOM 2395 N N . LEU A 1 296 ? 5.825 5.417 15.181 1.00 97.12 296 LEU A N 1
ATOM 2396 C CA . LEU A 1 296 ? 4.712 5.872 14.338 1.00 97.12 296 LEU A CA 1
ATOM 2397 C C . LEU A 1 296 ? 4.147 7.220 14.810 1.00 97.12 296 LEU A C 1
ATOM 2399 O O . LEU A 1 296 ? 3.853 8.084 13.985 1.00 97.12 296 LEU A O 1
ATOM 2403 N N . VAL A 1 297 ? 3.986 7.397 16.124 1.00 94.81 297 VAL A N 1
ATOM 2404 C CA . VAL A 1 297 ? 3.414 8.620 16.708 1.00 94.81 297 VAL A CA 1
ATOM 2405 C C . VAL A 1 297 ? 4.334 9.829 16.532 1.00 94.81 297 VAL A C 1
ATOM 2407 O O . VAL A 1 297 ? 3.831 10.932 16.307 1.00 94.81 297 VAL A O 1
ATOM 2410 N N . ASP A 1 298 ? 5.647 9.611 16.598 1.00 93.94 298 ASP A N 1
ATOM 2411 C CA . ASP A 1 298 ? 6.673 10.653 16.479 1.00 93.94 298 ASP A CA 1
ATOM 2412 C C . ASP A 1 298 ? 7.299 10.720 15.073 1.00 93.94 298 ASP A C 1
ATOM 2414 O O . ASP A 1 298 ? 8.297 11.417 14.857 1.00 93.94 298 ASP A O 1
ATOM 2418 N N . TRP A 1 299 ? 6.735 9.985 14.109 1.00 94.75 299 TRP A N 1
ATOM 2419 C CA . TRP A 1 299 ? 7.344 9.806 12.799 1.00 94.75 299 TRP A CA 1
ATOM 2420 C C . TRP A 1 299 ? 7.411 11.117 12.020 1.00 94.75 299 TRP A C 1
ATOM 2422 O O . TRP A 1 299 ? 6.401 11.761 11.733 1.00 94.75 299 TRP A O 1
ATOM 2432 N N . ASP A 1 300 ? 8.622 11.458 11.590 1.00 91.56 300 ASP A N 1
ATOM 2433 C CA . ASP A 1 300 ? 8.876 12.536 10.646 1.00 91.56 300 ASP A CA 1
ATOM 2434 C C . ASP A 1 300 ? 9.779 12.009 9.523 1.00 91.56 300 ASP A C 1
ATOM 2436 O O . ASP A 1 300 ? 10.989 11.845 9.730 1.00 91.56 300 ASP A O 1
ATOM 2440 N N . PRO A 1 301 ? 9.242 11.751 8.314 1.00 86.75 301 PRO A N 1
ATOM 2441 C CA . PRO A 1 301 ? 10.025 11.166 7.232 1.00 86.75 301 PRO A CA 1
ATOM 2442 C C . PRO A 1 301 ? 11.209 12.049 6.812 1.00 86.75 301 PRO A C 1
ATOM 2444 O O . PRO A 1 301 ? 12.188 11.522 6.288 1.00 86.75 301 PRO A O 1
ATOM 2447 N N . ALA A 1 302 ? 11.172 13.365 7.064 1.00 89.12 302 ALA A N 1
ATOM 2448 C CA . ALA A 1 302 ? 12.279 14.267 6.741 1.00 89.12 302 ALA A CA 1
ATOM 2449 C C . ALA A 1 302 ? 13.483 14.100 7.685 1.00 89.12 302 ALA A C 1
ATOM 2451 O O . ALA A 1 302 ? 14.604 14.465 7.325 1.00 89.12 302 ALA A O 1
ATOM 2452 N N . LYS A 1 303 ? 13.274 13.533 8.881 1.00 91.62 303 LYS A N 1
ATOM 2453 C CA . LYS A 1 303 ? 14.326 13.291 9.884 1.00 91.62 303 LYS A CA 1
ATOM 2454 C C . LYS A 1 303 ? 14.994 11.925 9.754 1.00 91.62 303 LYS A C 1
ATOM 2456 O O . LYS A 1 303 ? 15.979 11.656 10.444 1.00 91.62 303 LYS A O 1
ATOM 2461 N N . HIS A 1 304 ? 14.492 11.060 8.880 1.00 90.81 304 HIS A N 1
ATOM 2462 C CA . HIS A 1 304 ? 14.966 9.689 8.755 1.00 90.81 304 HIS A CA 1
ATOM 2463 C C . HIS A 1 304 ? 15.521 9.401 7.361 1.00 90.81 304 HIS A C 1
ATOM 2465 O O . HIS A 1 304 ? 15.206 10.060 6.374 1.00 90.81 304 HIS A O 1
ATOM 2471 N N . LYS A 1 305 ? 16.375 8.380 7.282 1.00 89.62 305 LYS A N 1
ATOM 2472 C CA . LYS A 1 305 ? 16.881 7.825 6.024 1.00 89.62 305 LYS A CA 1
ATOM 2473 C C . LYS A 1 305 ? 16.419 6.384 5.912 1.00 89.62 305 LYS A C 1
ATOM 2475 O O . LYS A 1 305 ? 16.356 5.691 6.929 1.00 89.62 305 LYS A O 1
ATOM 2480 N N . LEU A 1 306 ? 16.132 5.950 4.687 1.00 86.31 306 LEU A N 1
ATOM 2481 C CA . LEU A 1 306 ? 15.868 4.544 4.404 1.00 86.31 306 LEU A CA 1
ATOM 2482 C C . LEU A 1 306 ? 17.071 3.705 4.868 1.00 86.31 306 LEU A C 1
ATOM 2484 O O . LEU A 1 306 ? 18.208 4.034 4.509 1.00 86.31 306 LEU A O 1
ATOM 2488 N N . PRO A 1 307 ? 16.847 2.668 5.687 1.00 89.81 307 PRO A N 1
ATOM 2489 C CA . PRO A 1 307 ? 17.919 1.799 6.142 1.00 89.81 307 PRO A CA 1
ATOM 2490 C C . PRO A 1 307 ? 18.457 0.967 4.973 1.00 89.81 307 PRO A C 1
ATOM 2492 O O . PRO A 1 307 ? 17.704 0.545 4.100 1.00 89.81 307 PRO A O 1
ATOM 2495 N N . MET A 1 308 ? 19.769 0.717 4.962 1.00 86.94 308 MET A N 1
ATOM 2496 C CA . MET A 1 308 ? 20.389 -0.169 3.963 1.00 86.94 308 MET A CA 1
ATOM 2497 C C . MET A 1 308 ? 20.136 -1.651 4.257 1.00 86.94 308 MET A C 1
ATOM 2499 O O . MET A 1 308 ? 20.130 -2.468 3.343 1.00 86.94 308 MET A O 1
ATOM 2503 N N . ALA A 1 309 ? 19.969 -1.988 5.533 1.00 89.00 309 ALA A N 1
ATOM 2504 C CA . ALA A 1 309 ? 19.694 -3.324 6.034 1.00 89.00 309 ALA A CA 1
ATOM 2505 C C . ALA A 1 309 ? 18.964 -3.204 7.377 1.00 89.00 309 ALA A C 1
ATOM 2507 O O . ALA A 1 309 ? 19.030 -2.158 8.028 1.00 89.00 309 ALA A O 1
ATOM 2508 N N . TYR A 1 310 ? 18.295 -4.274 7.790 1.00 92.25 310 TYR A N 1
ATOM 2509 C CA . TYR A 1 310 ? 17.631 -4.371 9.084 1.00 92.25 310 TYR A CA 1
ATOM 2510 C C . TYR A 1 310 ? 17.751 -5.795 9.636 1.00 92.25 310 TYR A C 1
ATOM 2512 O O . TYR A 1 310 ? 18.111 -6.724 8.912 1.00 92.25 310 TYR A O 1
ATOM 2520 N N . MET A 1 311 ? 17.440 -5.954 10.919 1.00 91.94 311 MET A N 1
ATOM 2521 C CA . MET A 1 311 ? 17.160 -7.253 11.533 1.00 91.94 311 MET A CA 1
ATOM 2522 C C . MET A 1 311 ? 15.717 -7.240 12.031 1.00 91.94 311 MET A C 1
ATOM 2524 O O . MET A 1 311 ? 15.219 -6.178 12.403 1.00 91.94 311 MET A O 1
ATOM 2528 N N . MET A 1 312 ? 15.055 -8.396 12.056 1.00 90.44 312 MET A N 1
ATOM 2529 C CA . MET A 1 312 ? 13.704 -8.491 12.619 1.00 90.44 312 MET A CA 1
ATOM 2530 C C . MET A 1 312 ? 13.689 -7.979 14.066 1.00 90.44 312 MET A C 1
ATOM 2532 O O . MET A 1 312 ? 14.551 -8.348 14.867 1.00 90.44 312 MET A O 1
ATOM 2536 N N . GLY A 1 313 ? 12.732 -7.110 14.376 1.00 92.44 313 GLY A N 1
ATOM 2537 C CA . GLY A 1 313 ? 12.586 -6.410 15.649 1.00 92.44 313 GLY A CA 1
ATOM 2538 C C . GLY A 1 313 ? 13.479 -5.181 15.832 1.00 92.44 313 GLY A C 1
ATOM 2539 O O . GLY A 1 313 ? 13.416 -4.555 16.886 1.00 92.44 313 GLY A O 1
ATOM 2540 N N . SER A 1 314 ? 14.315 -4.806 14.856 1.00 95.06 314 SER A N 1
ATOM 2541 C CA . SER A 1 314 ? 15.207 -3.647 14.999 1.00 95.06 314 SER A CA 1
ATOM 2542 C C . SER A 1 314 ? 14.516 -2.313 14.691 1.00 95.06 314 SER A C 1
ATOM 2544 O O . SER A 1 314 ? 13.491 -2.241 14.011 1.00 95.06 314 SER A O 1
ATOM 2546 N N . MET A 1 315 ? 15.119 -1.211 15.142 1.00 95.31 315 MET A N 1
ATOM 2547 C CA . MET A 1 315 ? 14.680 0.146 14.796 1.00 95.31 315 MET A CA 1
ATOM 2548 C C . MET A 1 315 ? 14.666 0.382 13.273 1.00 95.31 315 MET A C 1
ATOM 2550 O O . MET A 1 315 ? 13.832 1.116 12.745 1.00 95.31 315 MET A O 1
ATOM 2554 N N . GLU A 1 316 ? 15.613 -0.208 12.546 1.00 95.56 316 GLU A N 1
ATOM 2555 C CA . GLU A 1 316 ? 15.704 -0.132 11.086 1.00 95.56 316 GLU A CA 1
ATOM 2556 C C . GLU A 1 316 ? 14.509 -0.814 10.422 1.00 95.56 316 GLU A C 1
ATOM 2558 O O . GLU A 1 316 ? 13.966 -0.261 9.470 1.00 95.56 316 GLU A O 1
ATOM 2563 N N . GLU A 1 317 ? 14.049 -1.951 10.947 1.00 95.31 317 GLU A N 1
ATOM 2564 C CA . GLU A 1 317 ? 12.828 -2.598 10.463 1.00 95.31 317 GLU A CA 1
ATOM 2565 C C . GLU A 1 317 ? 11.624 -1.669 10.643 1.00 95.31 317 GLU A C 1
ATOM 2567 O O . GLU A 1 317 ? 10.916 -1.387 9.677 1.00 95.31 317 GLU A O 1
ATOM 2572 N N . ALA A 1 318 ? 11.441 -1.105 11.842 1.00 96.06 318 ALA A N 1
ATOM 2573 C CA . ALA A 1 318 ? 10.343 -0.179 12.112 1.00 96.06 318 ALA A CA 1
ATOM 2574 C C . ALA A 1 318 ? 10.371 1.037 11.168 1.00 96.06 318 ALA A C 1
ATOM 2576 O O . ALA A 1 318 ? 9.349 1.403 10.586 1.00 96.06 318 ALA A O 1
ATOM 2577 N N . LYS A 1 319 ? 11.551 1.630 10.937 1.00 95.62 319 LYS A N 1
ATOM 2578 C CA . LYS A 1 319 ? 11.731 2.713 9.954 1.00 95.62 319 LYS A CA 1
ATOM 2579 C C . LYS A 1 319 ? 11.337 2.267 8.548 1.00 95.62 319 LYS A C 1
ATOM 2581 O O . LYS A 1 319 ? 10.664 3.024 7.853 1.00 95.62 319 LYS A O 1
ATOM 2586 N N . LEU A 1 320 ? 11.757 1.076 8.117 1.00 93.81 320 LEU A N 1
ATOM 2587 C CA . LEU A 1 320 ? 11.426 0.538 6.796 1.00 93.81 320 LEU A CA 1
ATOM 2588 C C . LEU A 1 320 ? 9.906 0.397 6.622 1.00 93.81 320 LEU A C 1
ATOM 2590 O O . LEU A 1 320 ? 9.367 0.876 5.621 1.00 93.81 320 LEU A O 1
ATOM 2594 N N . VAL A 1 321 ? 9.215 -0.161 7.622 1.00 95.50 321 VAL A N 1
ATOM 2595 C CA . VAL A 1 321 ? 7.748 -0.284 7.631 1.00 95.50 321 VAL A CA 1
ATOM 2596 C C . VAL A 1 321 ? 7.072 1.082 7.535 1.00 95.50 321 VAL A C 1
ATOM 2598 O O . VAL A 1 321 ? 6.140 1.257 6.747 1.00 95.50 321 VAL A O 1
ATOM 2601 N N . LEU A 1 322 ? 7.548 2.084 8.275 1.00 95.44 322 LEU A N 1
ATOM 2602 C CA . LEU A 1 322 ? 6.965 3.427 8.233 1.00 95.44 322 LEU A CA 1
ATOM 2603 C C . LEU A 1 322 ? 7.260 4.158 6.919 1.00 95.44 322 LEU A C 1
ATOM 2605 O O . LEU A 1 322 ? 6.373 4.814 6.378 1.00 95.44 322 LEU A O 1
ATOM 2609 N N . PHE A 1 323 ? 8.439 3.983 6.318 1.00 91.56 323 PHE A N 1
ATOM 2610 C CA . PHE A 1 323 ? 8.688 4.481 4.960 1.00 91.56 323 PHE A CA 1
ATOM 2611 C C . PHE A 1 323 ? 7.738 3.869 3.923 1.00 91.56 323 PHE A C 1
ATOM 2613 O O . PHE A 1 323 ? 7.406 4.528 2.932 1.00 91.56 323 PHE A O 1
ATOM 2620 N N . ALA A 1 324 ? 7.330 2.616 4.118 1.00 89.50 324 ALA A N 1
ATOM 2621 C CA . ALA A 1 324 ? 6.408 1.919 3.231 1.00 89.50 324 ALA A CA 1
ATOM 2622 C C . ALA A 1 324 ? 4.938 2.310 3.459 1.00 89.50 324 ALA A C 1
ATOM 2624 O O . ALA A 1 324 ? 4.190 2.397 2.489 1.00 89.50 324 ALA A O 1
ATOM 2625 N N . SER A 1 325 ? 4.529 2.554 4.708 1.00 92.25 325 SER A N 1
ATOM 2626 C CA . SER A 1 325 ? 3.110 2.600 5.093 1.00 92.25 325 SER A CA 1
ATOM 2627 C C . SER A 1 325 ? 2.619 3.930 5.671 1.00 92.25 325 SER A C 1
ATOM 2629 O O . SER A 1 325 ? 1.410 4.135 5.732 1.00 92.25 325 SER A O 1
ATOM 2631 N N . PHE A 1 326 ? 3.493 4.864 6.070 1.00 93.75 326 PHE A N 1
ATOM 2632 C CA . PHE A 1 326 ? 3.071 6.080 6.787 1.00 93.75 326 PHE A CA 1
ATOM 2633 C C . PHE A 1 326 ? 2.111 6.972 5.989 1.00 93.75 326 PHE A C 1
ATOM 2635 O O . PHE A 1 326 ? 1.224 7.599 6.567 1.00 93.75 326 PHE A O 1
ATOM 2642 N N . ASP A 1 327 ? 2.241 7.009 4.659 1.00 90.94 327 ASP A N 1
ATOM 2643 C CA . ASP A 1 327 ? 1.285 7.733 3.817 1.00 90.94 327 ASP A CA 1
ATOM 2644 C C . ASP A 1 327 ? -0.144 7.191 3.993 1.00 90.94 327 ASP A C 1
ATOM 2646 O O . ASP A 1 327 ? -1.072 7.985 4.117 1.00 90.94 327 ASP A O 1
ATOM 2650 N N . ALA A 1 328 ? -0.322 5.873 4.151 1.00 92.69 328 ALA A N 1
ATOM 2651 C CA . ALA A 1 328 ? -1.626 5.274 4.433 1.00 92.69 328 ALA A CA 1
ATOM 2652 C C . ALA A 1 328 ? -2.202 5.731 5.779 1.00 92.69 328 ALA A C 1
ATOM 2654 O O . ALA A 1 328 ? -3.385 6.059 5.859 1.00 92.69 328 ALA A O 1
ATOM 2655 N N . TRP A 1 329 ? -1.371 5.840 6.817 1.00 93.62 329 TRP A N 1
ATOM 2656 C CA . TRP A 1 329 ? -1.807 6.329 8.128 1.00 93.62 329 TRP A CA 1
ATOM 2657 C C . TRP A 1 329 ? -2.323 7.769 8.079 1.00 93.62 329 TRP A C 1
ATOM 2659 O O . TRP A 1 329 ? -3.329 8.074 8.714 1.00 93.62 329 TRP A O 1
ATOM 2669 N N . LYS A 1 330 ? -1.696 8.645 7.282 1.00 88.81 330 LYS A N 1
ATOM 2670 C CA . LYS A 1 330 ? -2.177 10.026 7.088 1.00 88.81 330 LYS A CA 1
ATOM 2671 C C . LYS A 1 330 ? -3.536 10.091 6.394 1.00 88.81 330 LYS A C 1
ATOM 2673 O O . LYS A 1 330 ? -4.314 10.998 6.673 1.00 88.81 330 LYS A O 1
ATOM 2678 N N . THR A 1 331 ? -3.847 9.120 5.532 1.00 84.75 331 THR A N 1
ATOM 2679 C CA . THR A 1 331 ? -5.162 9.057 4.875 1.00 84.75 331 THR A CA 1
ATOM 2680 C C . THR A 1 331 ? -6.296 8.638 5.807 1.00 84.75 331 THR A C 1
ATOM 2682 O O . THR A 1 331 ? -7.447 8.673 5.393 1.00 84.75 331 THR A O 1
ATOM 2685 N N . VAL A 1 332 ? -6.029 8.258 7.059 1.00 85.31 332 VAL A N 1
ATOM 2686 C CA . VAL A 1 332 ? -7.078 7.925 8.034 1.00 85.31 332 VAL A CA 1
ATOM 2687 C C . VAL A 1 332 ? -7.011 8.927 9.190 1.00 85.31 332 VAL A C 1
ATOM 2689 O O . VAL A 1 332 ? -6.261 8.721 10.150 1.00 85.31 332 VAL A O 1
ATOM 2692 N N . PRO A 1 333 ? -7.775 10.036 9.119 1.00 81.62 333 PRO A N 1
ATOM 2693 C CA . PRO A 1 333 ? -7.786 11.048 10.168 1.00 81.62 333 PRO A CA 1
ATOM 2694 C C . PRO A 1 333 ? -8.120 10.434 11.527 1.00 81.62 333 PRO A C 1
ATOM 2696 O O . PRO A 1 333 ? -9.027 9.616 11.637 1.00 81.62 333 PRO A O 1
ATOM 2699 N N . GLY A 1 334 ? -7.367 10.805 12.562 1.00 82.88 334 GLY A N 1
ATOM 2700 C CA . GLY A 1 334 ? -7.534 10.255 13.909 1.00 82.88 334 GLY A CA 1
ATOM 2701 C C . GLY A 1 334 ? -6.840 8.911 14.161 1.00 82.88 334 GLY A C 1
ATOM 2702 O O . GLY A 1 334 ? -6.697 8.540 15.325 1.00 82.88 334 GLY A O 1
ATOM 2703 N N . ALA A 1 335 ? -6.320 8.207 13.145 1.00 88.94 335 ALA A N 1
ATOM 2704 C CA . ALA A 1 335 ? -5.694 6.899 13.362 1.00 88.94 335 ALA A CA 1
ATOM 2705 C C . ALA A 1 335 ? -4.447 6.961 14.260 1.00 88.94 335 ALA A C 1
ATOM 2707 O O . ALA A 1 335 ? -4.313 6.174 15.197 1.00 88.94 335 ALA A O 1
ATOM 2708 N N . ILE A 1 336 ? -3.567 7.944 14.039 1.00 89.94 336 ILE A N 1
ATOM 2709 C CA . ILE A 1 336 ? -2.377 8.163 14.882 1.00 89.94 336 ILE A CA 1
ATOM 2710 C C . ILE A 1 336 ? -2.779 8.530 16.322 1.00 89.94 336 ILE A C 1
ATOM 2712 O O . ILE A 1 336 ? -2.114 8.129 17.278 1.00 89.94 336 ILE A O 1
ATOM 2716 N N . GLU A 1 337 ? -3.894 9.242 16.509 1.00 87.25 337 GLU A N 1
ATOM 2717 C CA . GLU A 1 337 ? -4.397 9.574 17.845 1.00 87.25 337 GLU A CA 1
ATOM 2718 C C . GLU A 1 337 ? -4.894 8.338 18.599 1.00 87.25 337 GLU A C 1
ATOM 2720 O O . GLU A 1 337 ? -4.703 8.252 19.814 1.00 87.25 337 GLU A O 1
ATOM 2725 N N . VAL A 1 338 ? -5.498 7.369 17.900 1.00 89.06 338 VAL A N 1
ATOM 2726 C CA . VAL A 1 338 ? -5.898 6.086 18.498 1.00 89.06 338 VAL A CA 1
ATOM 2727 C C . VAL A 1 338 ? -4.665 5.331 18.997 1.00 89.06 338 VAL A C 1
ATOM 2729 O O . VAL A 1 338 ? -4.646 4.891 20.147 1.00 89.06 338 VAL A O 1
ATOM 2732 N N . VAL A 1 339 ? -3.593 5.274 18.199 1.00 92.69 339 VAL A N 1
ATOM 2733 C CA . VAL A 1 339 ? -2.309 4.677 18.619 1.00 92.69 339 VAL A CA 1
ATOM 2734 C C . VAL A 1 339 ? -1.733 5.413 19.834 1.00 92.69 339 VAL A C 1
ATOM 2736 O O . VAL A 1 339 ? -1.332 4.789 20.817 1.00 92.69 339 VAL A O 1
ATOM 2739 N N . ARG A 1 340 ? -1.750 6.751 19.825 1.00 90.69 340 ARG A N 1
ATOM 2740 C CA . ARG A 1 340 ? -1.283 7.568 20.956 1.00 90.69 340 ARG A CA 1
ATOM 2741 C C . ARG A 1 340 ? -2.102 7.325 22.226 1.00 90.69 340 ARG A C 1
ATOM 2743 O O . ARG A 1 340 ? -1.547 7.296 23.323 1.00 90.69 340 ARG A O 1
ATOM 2750 N N . ALA A 1 341 ? -3.419 7.164 22.105 1.00 86.56 341 ALA A N 1
ATOM 2751 C CA . ALA A 1 341 ? -4.290 6.832 23.228 1.00 86.56 341 ALA A CA 1
ATOM 2752 C C . ALA A 1 341 ? -3.996 5.431 23.780 1.00 86.56 341 ALA A C 1
ATOM 2754 O O . ALA A 1 341 ? -3.936 5.267 24.999 1.00 86.56 341 ALA A O 1
ATOM 2755 N N . TRP A 1 342 ? -3.748 4.456 22.902 1.00 89.69 342 TRP A N 1
ATOM 2756 C CA . TRP A 1 342 ? -3.348 3.110 23.295 1.00 89.69 342 TRP A CA 1
ATOM 2757 C C . TRP A 1 342 ? -2.024 3.112 24.076 1.00 89.69 342 TRP A C 1
ATOM 2759 O O . TRP A 1 342 ? -1.989 2.585 25.187 1.00 89.69 342 TRP A O 1
ATOM 2769 N N . LEU A 1 343 ? -0.989 3.816 23.598 1.00 90.00 343 LEU A N 1
ATOM 2770 C CA . LEU A 1 343 ? 0.293 3.953 24.311 1.00 90.00 343 LEU A CA 1
ATOM 2771 C C . LEU A 1 343 ? 0.131 4.551 25.718 1.00 90.00 343 LEU A C 1
ATOM 2773 O O . LEU A 1 343 ? 0.739 4.080 26.677 1.00 90.00 343 LEU A O 1
ATOM 2777 N N . ARG A 1 344 ? -0.732 5.565 25.873 1.00 89.56 344 ARG A N 1
ATOM 2778 C CA . ARG A 1 344 ? -1.023 6.175 27.184 1.00 89.56 344 ARG A CA 1
ATOM 2779 C C . ARG A 1 344 ? -1.783 5.255 28.136 1.00 89.56 344 ARG A C 1
ATOM 2781 O O . ARG A 1 344 ? -1.764 5.501 29.338 1.00 89.56 344 ARG A O 1
ATOM 2788 N N . SER A 1 345 ? -2.460 4.227 27.625 1.00 84.62 345 SER A N 1
ATOM 2789 C CA . SER A 1 345 ? -3.208 3.284 28.462 1.00 84.62 345 SER A CA 1
ATOM 2790 C C . SER A 1 345 ? -2.309 2.319 29.245 1.00 84.62 345 SER A C 1
ATOM 2792 O O . SER A 1 345 ? -2.805 1.634 30.136 1.00 84.62 345 SER A O 1
ATOM 2794 N N . GLY A 1 346 ? -1.002 2.284 28.948 1.00 70.94 346 GLY A N 1
ATOM 2795 C CA . GLY A 1 346 ? -0.028 1.443 29.648 1.00 70.94 346 GLY A CA 1
ATOM 2796 C C . GLY A 1 346 ? -0.152 -0.054 29.348 1.00 70.94 346 GLY A C 1
ATOM 2797 O O . GLY A 1 346 ? 0.405 -0.857 30.093 1.00 70.94 346 GLY A O 1
ATOM 2798 N N . LYS A 1 347 ? -0.892 -0.420 28.293 1.00 60.94 347 LYS A N 1
ATOM 2799 C CA . LYS A 1 347 ? -1.006 -1.794 27.791 1.00 60.94 347 LYS A CA 1
ATOM 2800 C C . LYS A 1 347 ? 0.235 -2.240 27.002 1.00 60.94 347 LYS A C 1
ATOM 2802 O O . LYS A 1 347 ? 0.957 -1.401 26.411 1.00 60.94 347 LYS A O 1
#